Protein AF-A0A329UGR8-F1 (afdb_monomer_lite)

Secondary structure (DSSP, 8-state):
-TT--EEEE-STT-S----TT---TTS-SSS-HHHHHHHHHHHHHHHHH--TT---HHHHHHHHHHHHHHHHHHHHS--GGG---HHHHHHHHHTT--HHHHHHHHHHHHHHTSTTGGGSS---S-TTSSSEEEE-TTS-HHHHHHHHHHHHHHHHHHHHHHHHTT-------TTGGGTTSSHHHHHHHHHH-

Structure (mmCIF, N/CA/C/O backbone):
data_AF-A0A329UGR8-F1
#
_entry.id   AF-A0A329UGR8-F1
#
loop_
_atom_site.group_PDB
_atom_site.id
_atom_site.type_symbol
_atom_site.label_atom_id
_atom_site.label_alt_id
_atom_site.label_comp_id
_atom_site.label_asym_id
_atom_site.label_entity_id
_atom_site.label_seq_id
_atom_site.pdbx_PDB_ins_code
_atom_site.Cartn_x
_atom_site.Cartn_y
_atom_site.Cartn_z
_atom_site.occupancy
_atom_site.B_iso_or_equiv
_atom_site.auth_seq_id
_atom_site.auth_comp_id
_atom_site.auth_asym_id
_atom_site.auth_atom_id
_atom_site.pdbx_PDB_model_num
ATOM 1 N N . LYS A 1 1 ? -13.283 -9.867 20.896 1.00 61.16 1 LYS A N 1
ATOM 2 C CA . LYS A 1 1 ? -14.613 -10.283 21.428 1.00 61.16 1 LYS A CA 1
ATOM 3 C C . LYS A 1 1 ? -15.117 -9.401 22.577 1.00 61.16 1 LYS A C 1
ATOM 5 O O . LYS A 1 1 ? -16.149 -8.787 22.384 1.00 61.16 1 LYS A O 1
ATOM 10 N N . ARG A 1 2 ? -14.412 -9.252 23.715 1.00 82.25 2 ARG A N 1
ATOM 11 C CA . ARG A 1 2 ? -14.884 -8.422 24.858 1.00 82.25 2 ARG A CA 1
ATOM 12 C C . ARG A 1 2 ? -15.135 -6.936 24.544 1.00 82.25 2 ARG A C 1
ATOM 14 O O . ARG A 1 2 ? -16.012 -6.342 25.146 1.00 82.25 2 ARG A O 1
ATOM 21 N N . LEU A 1 3 ? -14.377 -6.351 23.614 1.00 87.81 3 LEU A N 1
ATOM 22 C CA . LEU A 1 3 ? -14.510 -4.938 23.220 1.00 87.81 3 LEU A CA 1
ATOM 23 C C . LEU A 1 3 ? -15.296 -4.733 21.915 1.00 87.81 3 LEU A C 1
ATOM 25 O O . LEU A 1 3 ? -15.327 -3.619 21.401 1.00 87.81 3 LEU A O 1
ATOM 29 N N . HIS A 1 4 ? -15.864 -5.809 21.353 1.00 87.06 4 HIS A N 1
ATOM 30 C CA . HIS A 1 4 ? -16.494 -5.829 20.023 1.00 87.06 4 HIS A CA 1
ATOM 31 C C . HIS A 1 4 ? -15.599 -5.343 18.864 1.00 87.06 4 HIS A C 1
ATOM 33 O O . HIS A 1 4 ? -16.091 -5.080 17.774 1.00 87.06 4 HIS A O 1
ATOM 39 N N . GLY A 1 5 ? -14.282 -5.271 19.086 1.00 88.81 5 GLY A N 1
ATOM 40 C CA . GLY A 1 5 ? -13.309 -4.951 18.047 1.00 88.81 5 GLY A CA 1
ATOM 41 C C . GLY A 1 5 ? -12.977 -6.129 17.134 1.00 88.81 5 GLY A C 1
ATOM 42 O O . GLY A 1 5 ? -13.269 -7.290 17.455 1.00 88.81 5 GLY A O 1
ATOM 43 N N . GLN A 1 6 ? -12.311 -5.798 16.036 1.00 91.75 6 GLN A N 1
ATOM 44 C CA . GLN A 1 6 ? -11.898 -6.696 14.970 1.00 91.75 6 GLN A CA 1
ATOM 45 C C . GLN A 1 6 ? -10.379 -6.811 14.912 1.00 91.75 6 GLN A C 1
ATOM 47 O O . GLN A 1 6 ? -9.664 -5.827 15.080 1.00 91.75 6 GLN A O 1
ATOM 52 N N . VAL A 1 7 ? -9.903 -8.029 14.675 1.00 93.25 7 VAL A N 1
ATOM 53 C CA . VAL A 1 7 ? -8.498 -8.293 14.368 1.00 93.25 7 VAL A CA 1
ATOM 54 C C . VAL A 1 7 ? -8.438 -8.632 12.888 1.00 93.25 7 VAL A C 1
ATOM 56 O O . VAL A 1 7 ? -9.140 -9.544 12.463 1.00 93.25 7 VAL A O 1
ATOM 59 N N . ILE A 1 8 ? -7.645 -7.879 12.135 1.00 94.19 8 ILE A N 1
ATOM 60 C CA . ILE A 1 8 ? -7.368 -8.105 10.717 1.00 94.19 8 ILE A CA 1
ATOM 61 C C . ILE A 1 8 ? -5.987 -8.736 10.651 1.00 94.19 8 ILE A C 1
ATOM 63 O O . ILE A 1 8 ? -4.996 -8.080 10.980 1.00 94.19 8 ILE A O 1
ATOM 67 N N . LYS A 1 9 ? -5.912 -10.015 10.283 1.00 94.69 9 LYS A N 1
ATOM 68 C CA . LYS A 1 9 ? -4.643 -10.741 10.241 1.00 94.69 9 LYS A CA 1
ATOM 69 C C . LYS A 1 9 ? -4.076 -10.707 8.833 1.00 94.69 9 LYS A C 1
ATOM 71 O O . LYS A 1 9 ? -4.571 -11.402 7.957 1.00 94.69 9 LYS A O 1
ATOM 76 N N . LEU A 1 10 ? -2.997 -9.971 8.619 1.00 93.56 10 LEU A N 1
ATOM 77 C CA . LEU A 1 10 ? -2.314 -9.949 7.332 1.00 93.56 10 LEU A CA 1
ATOM 78 C C . LEU A 1 10 ? -1.210 -11.010 7.338 1.00 93.56 10 LEU A C 1
ATOM 80 O O . LEU A 1 10 ? -0.263 -10.944 8.122 1.00 93.56 10 LEU A O 1
ATOM 84 N N . SER A 1 11 ? -1.342 -12.021 6.483 1.00 92.56 11 SER A N 1
ATOM 85 C CA . SER A 1 11 ? -0.312 -13.039 6.258 1.00 92.56 11 SER A CA 1
ATOM 86 C C . SER A 1 11 ? -0.549 -13.771 4.933 1.00 92.56 11 SER A C 1
ATOM 88 O O . SER A 1 11 ? -1.682 -13.790 4.454 1.00 92.56 11 SER A O 1
ATOM 90 N N . PRO A 1 12 ? 0.469 -14.449 4.368 1.00 88.56 12 PRO A N 1
ATOM 91 C CA . PRO A 1 12 ? 0.300 -15.275 3.166 1.00 88.56 12 PRO A CA 1
ATOM 92 C C . PRO A 1 12 ? -0.709 -16.422 3.300 1.00 88.56 12 PRO A C 1
ATOM 94 O O . PRO A 1 12 ? -1.183 -16.952 2.303 1.00 88.56 12 PRO A O 1
ATOM 97 N N . THR A 1 13 ? -1.024 -16.833 4.528 1.00 88.75 13 THR A N 1
ATOM 98 C CA . THR A 1 13 ? -1.980 -17.910 4.827 1.00 88.75 13 THR A CA 1
ATOM 99 C C . THR A 1 13 ? -3.347 -17.392 5.273 1.00 88.75 13 THR A C 1
ATOM 101 O O . THR A 1 13 ? -4.266 -18.188 5.481 1.00 88.75 13 THR A O 1
ATOM 104 N N . SER A 1 14 ? -3.482 -16.077 5.455 1.00 91.25 14 SER A N 1
ATOM 105 C CA . SER A 1 14 ? -4.731 -15.442 5.854 1.00 91.25 14 SER A CA 1
ATOM 106 C C . SER A 1 14 ? -5.690 -15.307 4.675 1.00 91.25 14 SER A C 1
ATOM 108 O O . SER A 1 14 ? -5.295 -15.337 3.512 1.00 91.25 14 SER A O 1
ATOM 110 N N . LYS A 1 15 ? -6.972 -15.147 5.003 1.00 92.31 15 LYS A N 1
ATOM 111 C CA . LYS A 1 15 ? -8.028 -14.769 4.056 1.00 92.31 15 LYS A CA 1
ATOM 112 C C . LYS A 1 15 ? -8.470 -13.318 4.234 1.00 92.31 15 LYS A C 1
ATOM 114 O O . LYS A 1 15 ? -9.414 -12.906 3.572 1.00 92.31 15 LYS A O 1
ATOM 119 N N . ASP A 1 16 ? -7.829 -12.583 5.137 1.00 94.81 16 ASP A N 1
ATOM 120 C CA . ASP A 1 16 ? -8.062 -11.160 5.336 1.00 94.81 16 ASP A CA 1
ATOM 121 C C . ASP A 1 16 ? -7.166 -10.384 4.371 1.00 94.81 16 ASP A C 1
ATOM 123 O O . ASP A 1 16 ? -5.938 -10.502 4.416 1.00 94.81 16 ASP A O 1
ATOM 127 N N . TYR A 1 17 ? -7.785 -9.579 3.517 1.00 94.69 17 TYR A N 1
ATOM 128 C CA . TYR A 1 17 ? -7.104 -8.792 2.503 1.00 94.69 17 TYR A CA 1
ATOM 129 C C . TYR A 1 17 ? -7.398 -7.314 2.687 1.00 94.69 17 TYR A C 1
ATOM 131 O O . TYR A 1 17 ? -8.526 -6.915 2.980 1.00 94.69 17 TYR A O 1
ATOM 139 N N . VAL A 1 18 ? -6.357 -6.516 2.481 1.00 94.19 18 VAL A N 1
ATOM 140 C CA . VAL A 1 18 ? -6.404 -5.058 2.471 1.00 94.19 18 VAL A CA 1
ATOM 141 C C . VAL A 1 18 ? -5.710 -4.606 1.196 1.00 94.19 18 VAL A C 1
ATOM 143 O O . VAL A 1 18 ? -4.529 -4.891 0.993 1.00 94.19 18 VAL A O 1
ATOM 146 N N . ASN A 1 19 ? -6.465 -3.938 0.336 1.00 95.06 19 ASN A N 1
ATOM 147 C CA . ASN A 1 19 ? -6.010 -3.463 -0.955 1.00 95.06 19 ASN A CA 1
ATOM 148 C C . ASN A 1 19 ? -5.210 -2.156 -0.792 1.00 95.06 19 ASN A C 1
ATOM 150 O O . ASN A 1 19 ? -5.767 -1.161 -0.323 1.00 95.06 19 ASN A O 1
ATOM 154 N N . PRO A 1 20 ? -3.935 -2.100 -1.214 1.00 94.75 20 PRO A N 1
ATOM 155 C CA . PRO A 1 20 ? -3.142 -0.866 -1.188 1.00 94.75 20 PRO A CA 1
ATOM 156 C C . PRO A 1 20 ? -3.744 0.247 -2.064 1.00 94.75 20 PRO A C 1
ATOM 158 O O . PRO A 1 20 ? -3.521 1.435 -1.824 1.00 94.75 20 PRO A O 1
ATOM 161 N N . LEU A 1 21 ? -4.523 -0.129 -3.078 1.00 95.69 21 LEU A N 1
ATOM 162 C CA . LEU A 1 21 ? -5.169 0.792 -4.009 1.00 95.69 21 LEU A CA 1
ATOM 163 C C . LEU A 1 21 ? -6.593 1.181 -3.583 1.00 95.69 21 LEU A C 1
ATOM 165 O O . LEU A 1 21 ? -7.340 1.759 -4.366 1.00 95.69 21 LEU A O 1
ATOM 169 N N . ASP A 1 22 ? -6.995 0.908 -2.342 1.00 91.88 22 ASP A N 1
ATOM 170 C CA . ASP A 1 22 ? -8.244 1.474 -1.842 1.00 91.88 22 ASP A CA 1
ATOM 171 C C . ASP A 1 22 ? -8.100 2.986 -1.673 1.00 91.88 22 ASP A C 1
ATOM 173 O O . ASP A 1 22 ? -7.259 3.470 -0.913 1.00 91.88 22 ASP A O 1
ATOM 177 N N . ILE A 1 23 ? -8.939 3.738 -2.379 1.00 87.75 23 ILE A N 1
ATOM 178 C CA . ILE A 1 23 ? -9.004 5.195 -2.292 1.00 87.75 23 ILE A CA 1
ATOM 179 C C . ILE A 1 23 ? -10.311 5.621 -1.624 1.00 87.75 23 ILE A C 1
ATOM 181 O O . ILE A 1 23 ? -11.394 5.146 -1.973 1.00 87.75 23 ILE A O 1
ATOM 185 N N . ASN A 1 24 ? -10.231 6.560 -0.684 1.00 77.12 24 ASN A N 1
ATOM 186 C CA . ASN A 1 24 ? -11.412 7.245 -0.173 1.00 77.12 24 ASN A CA 1
ATOM 187 C C . ASN A 1 24 ? -11.483 8.629 -0.841 1.00 77.12 24 ASN A C 1
ATOM 189 O O . ASN A 1 24 ? -10.549 9.418 -0.802 1.00 77.12 24 ASN A O 1
ATOM 193 N N . LEU A 1 25 ? -12.589 8.928 -1.517 1.00 73.06 25 LEU A N 1
ATOM 194 C CA . LEU A 1 25 ? -12.720 10.187 -2.259 1.00 73.06 25 LEU A CA 1
ATOM 195 C C . LEU A 1 25 ? -12.909 11.404 -1.337 1.00 73.06 25 LEU A C 1
ATOM 197 O O . LEU A 1 25 ? -12.785 12.533 -1.790 1.00 73.06 25 LEU A O 1
ATOM 201 N N . ASN A 1 26 ? -13.131 11.180 -0.040 1.00 66.12 26 ASN A N 1
ATOM 202 C CA . ASN A 1 26 ? -13.256 12.226 0.976 1.00 66.12 26 ASN A CA 1
ATOM 203 C C . ASN A 1 26 ? -11.915 12.504 1.699 1.00 66.12 26 ASN A C 1
ATOM 205 O O . ASN A 1 26 ? -11.920 12.855 2.878 1.00 66.12 26 ASN A O 1
ATOM 209 N N . TYR A 1 27 ? -10.773 12.249 1.043 1.00 62.06 27 TYR A N 1
ATOM 210 C CA . TYR A 1 27 ? -9.425 12.287 1.643 1.00 62.06 27 TYR A CA 1
ATOM 211 C C . TYR A 1 27 ? -8.966 13.684 2.095 1.00 62.06 27 TYR A C 1
ATOM 213 O O . TYR A 1 27 ? -8.126 13.764 2.985 1.00 62.06 27 TYR A O 1
ATOM 221 N N . SER A 1 28 ? -9.496 14.765 1.523 1.00 54.75 28 SER A N 1
ATOM 222 C CA . SER A 1 28 ? -9.116 16.142 1.872 1.00 54.75 28 SER A CA 1
ATOM 223 C C . SER A 1 28 ? -10.076 17.152 1.24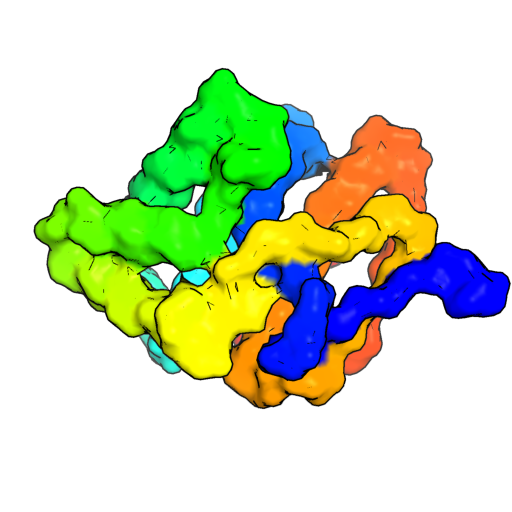6 1.00 54.75 28 SER A C 1
ATOM 225 O O . SER A 1 28 ? -10.620 16.901 0.173 1.00 54.75 28 SER A O 1
ATOM 227 N N . GLU A 1 29 ? -10.274 18.293 1.912 1.00 55.78 29 GLU A N 1
ATOM 228 C CA . GLU A 1 29 ? -10.924 19.467 1.304 1.00 55.78 29 GLU A CA 1
ATOM 229 C C . GLU A 1 29 ? -9.954 20.227 0.378 1.00 55.78 29 GLU A C 1
ATOM 231 O O . GLU A 1 29 ? -10.397 20.826 -0.600 1.00 55.78 29 GLU A O 1
ATOM 236 N N . ASP A 1 30 ? -8.642 20.138 0.648 1.00 58.31 30 ASP A N 1
ATOM 237 C CA . ASP A 1 30 ? -7.604 20.949 -0.005 1.00 58.31 30 ASP A CA 1
ATOM 238 C C . ASP A 1 30 ? -6.828 20.217 -1.121 1.00 58.31 30 ASP A C 1
ATOM 240 O O . ASP A 1 30 ? -6.504 20.829 -2.139 1.00 58.31 30 ASP A O 1
ATOM 244 N N . ASP A 1 31 ? -6.570 18.910 -0.975 1.00 65.44 31 ASP A N 1
ATOM 245 C CA . ASP A 1 31 ? -5.804 18.109 -1.945 1.00 65.44 31 ASP A CA 1
ATOM 246 C C . ASP A 1 31 ? -6.679 17.163 -2.781 1.00 65.44 31 ASP A C 1
ATOM 248 O O . ASP A 1 31 ? -7.767 16.740 -2.383 1.00 65.44 31 ASP A O 1
ATOM 252 N N . SER A 1 32 ? -6.183 16.784 -3.962 1.00 81.25 32 SER A N 1
ATOM 253 C CA . SER A 1 32 ? -6.811 15.751 -4.792 1.00 81.25 32 SER A CA 1
ATOM 254 C C . SER A 1 32 ? -6.564 14.362 -4.181 1.00 81.25 32 SER A C 1
ATOM 256 O O . SER A 1 32 ? -5.402 13.954 -4.096 1.00 81.25 32 SER A O 1
ATOM 258 N N . PRO A 1 33 ? -7.605 13.566 -3.849 1.00 83.81 33 PRO A N 1
ATOM 259 C CA . PRO A 1 33 ? -7.439 12.200 -3.337 1.00 83.81 33 PRO A CA 1
ATOM 260 C C . PRO A 1 33 ? -6.552 11.322 -4.226 1.00 83.81 33 PRO A C 1
ATOM 262 O O . PRO A 1 33 ? -5.804 10.474 -3.743 1.00 83.81 33 PRO A O 1
ATOM 265 N N . LEU A 1 34 ? -6.625 11.537 -5.544 1.00 89.19 34 LEU A N 1
ATOM 266 C CA . LEU A 1 34 ? -5.828 10.797 -6.516 1.00 89.19 34 LEU A CA 1
ATOM 267 C C . LEU A 1 34 ? -4.346 11.185 -6.460 1.00 89.19 34 LEU A C 1
ATOM 269 O O . LEU A 1 34 ? -3.507 10.330 -6.717 1.00 89.19 34 LEU A O 1
ATOM 273 N N . ALA A 1 35 ? -4.021 12.439 -6.125 1.00 88.56 35 ALA A N 1
ATOM 274 C CA . ALA A 1 35 ? -2.636 12.880 -5.965 1.00 88.56 35 ALA A CA 1
ATOM 275 C C . ALA A 1 35 ? -1.989 12.186 -4.760 1.00 88.56 35 ALA A C 1
ATOM 277 O O . ALA A 1 35 ? -1.005 11.476 -4.940 1.00 88.56 35 ALA A O 1
ATOM 278 N N . LEU A 1 36 ? -2.638 12.247 -3.590 1.00 87.06 36 LEU A N 1
ATOM 279 C CA . LEU A 1 36 ? -2.182 11.552 -2.376 1.00 87.06 36 LEU A CA 1
ATOM 280 C C . LEU A 1 36 ? -2.026 10.044 -2.604 1.00 87.06 36 LEU A C 1
ATOM 282 O O . LEU A 1 36 ? -1.065 9.418 -2.157 1.00 87.06 36 LEU A O 1
ATOM 286 N N . LYS A 1 37 ? -2.962 9.443 -3.348 1.00 91.31 37 LYS A N 1
ATOM 287 C CA . LYS A 1 37 ? -2.867 8.028 -3.703 1.00 91.31 37 LYS A CA 1
ATOM 288 C C . LYS A 1 37 ? -1.729 7.746 -4.693 1.00 91.31 37 LYS A C 1
ATOM 290 O O . LYS A 1 37 ? -1.102 6.698 -4.581 1.00 91.31 37 LYS A O 1
ATOM 295 N N . SER A 1 38 ? -1.441 8.650 -5.629 1.00 92.62 38 SER A N 1
ATOM 296 C CA . SER A 1 38 ? -0.287 8.538 -6.533 1.00 92.62 38 SER A CA 1
ATOM 297 C C . SER A 1 38 ? 1.027 8.569 -5.745 1.00 92.62 38 SER A C 1
ATOM 299 O O . SER A 1 38 ? 1.863 7.686 -5.931 1.00 92.62 38 SER A O 1
ATOM 301 N N . ASP A 1 39 ? 1.162 9.485 -4.783 1.00 90.50 39 ASP A N 1
ATOM 302 C CA . ASP A 1 39 ? 2.346 9.597 -3.916 1.00 90.50 39 ASP A CA 1
ATOM 303 C C . ASP A 1 39 ? 2.555 8.347 -3.047 1.00 90.50 39 ASP A C 1
ATOM 305 O O . ASP A 1 39 ? 3.673 7.828 -2.925 1.00 90.50 39 ASP A O 1
ATOM 309 N N . PHE A 1 40 ? 1.465 7.784 -2.516 1.00 92.44 40 PHE A N 1
ATOM 310 C CA . PHE A 1 40 ? 1.499 6.488 -1.842 1.00 92.44 40 PHE A CA 1
ATOM 311 C C . PHE A 1 40 ? 1.986 5.366 -2.774 1.00 92.44 40 PHE A C 1
ATOM 313 O O . PHE A 1 40 ? 2.858 4.584 -2.391 1.00 92.44 40 PHE A O 1
ATOM 320 N N . VAL A 1 41 ? 1.456 5.276 -4.002 1.00 95.19 41 VAL A N 1
ATOM 321 C CA . VAL A 1 41 ? 1.854 4.232 -4.964 1.00 95.19 41 VAL A CA 1
ATOM 322 C C . VAL A 1 41 ? 3.318 4.391 -5.384 1.00 95.19 41 VAL A C 1
ATOM 324 O O . VAL A 1 41 ? 4.020 3.391 -5.519 1.00 95.19 41 VAL A O 1
ATOM 327 N N . LEU A 1 42 ? 3.815 5.621 -5.527 1.00 93.81 42 LEU A N 1
ATOM 328 C CA . LEU A 1 42 ? 5.234 5.890 -5.771 1.00 93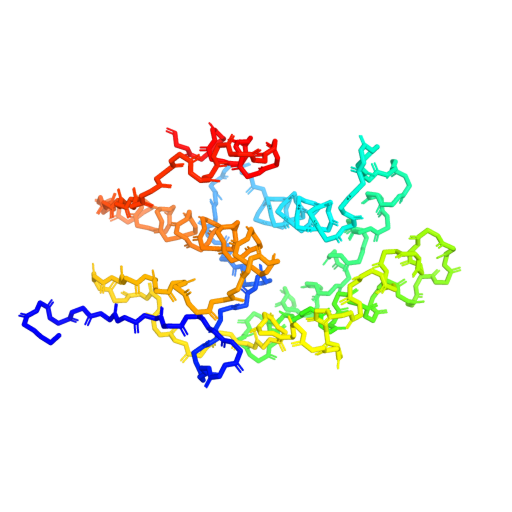.81 42 LEU A CA 1
ATOM 329 C C . LEU A 1 42 ? 6.105 5.362 -4.626 1.00 93.81 42 LEU A C 1
ATOM 331 O O . LEU A 1 42 ? 7.057 4.621 -4.873 1.00 93.81 42 LEU A O 1
ATOM 335 N N . SER A 1 43 ? 5.733 5.666 -3.382 1.00 92.12 43 SER A N 1
ATOM 336 C CA . SER A 1 43 ? 6.437 5.192 -2.183 1.00 92.12 43 SER A CA 1
ATOM 337 C C . SER A 1 43 ? 6.407 3.663 -2.067 1.00 92.12 43 SER A C 1
ATOM 339 O O . SER A 1 43 ? 7.401 3.026 -1.711 1.00 92.12 43 SER A O 1
ATOM 341 N N . PHE A 1 44 ? 5.274 3.050 -2.420 1.00 93.88 44 PHE A N 1
ATOM 342 C CA . PHE A 1 44 ? 5.117 1.600 -2.486 1.00 93.88 44 PHE A CA 1
ATOM 343 C C . PHE A 1 44 ? 6.051 0.973 -3.532 1.00 93.88 44 PHE A C 1
ATOM 345 O O . PHE A 1 44 ? 6.785 0.035 -3.214 1.00 93.88 44 PHE A O 1
ATOM 352 N N . CYS A 1 45 ? 6.070 1.501 -4.759 1.00 94.12 45 CYS A N 1
ATOM 353 C CA . CYS A 1 45 ? 6.939 1.015 -5.832 1.00 94.12 45 CYS A CA 1
ATOM 354 C C . CYS A 1 45 ? 8.426 1.194 -5.494 1.00 94.12 45 CYS A C 1
ATOM 356 O O . CYS A 1 45 ? 9.233 0.312 -5.780 1.00 94.12 45 CYS A O 1
ATOM 358 N N . GLU A 1 46 ? 8.801 2.286 -4.830 1.00 91.31 46 GLU A N 1
ATOM 359 C CA . GLU A 1 46 ? 10.176 2.510 -4.382 1.00 91.31 46 GLU A CA 1
ATOM 360 C C . GLU A 1 46 ? 10.632 1.449 -3.366 1.00 91.31 46 GLU A C 1
ATOM 362 O O . GLU A 1 46 ? 11.709 0.864 -3.519 1.00 91.31 46 GLU A O 1
ATOM 367 N N . LEU A 1 47 ? 9.780 1.115 -2.386 1.00 90.00 47 LEU A N 1
ATOM 368 C CA . LEU A 1 47 ? 10.037 0.013 -1.452 1.00 90.00 47 LEU A CA 1
ATOM 369 C C . LEU A 1 47 ? 10.139 -1.345 -2.161 1.00 90.00 47 LEU A C 1
ATOM 371 O O . LEU A 1 47 ? 10.962 -2.176 -1.774 1.00 90.00 47 LEU A O 1
ATOM 375 N N . VAL A 1 48 ? 9.311 -1.576 -3.184 1.00 90.88 48 VAL A N 1
ATOM 376 C CA . VAL A 1 48 ? 9.320 -2.808 -3.988 1.00 90.88 48 VAL A CA 1
ATOM 377 C C . VAL A 1 48 ? 10.637 -2.977 -4.743 1.00 90.88 48 VAL A C 1
ATOM 379 O O . VAL A 1 48 ? 11.199 -4.073 -4.737 1.00 90.88 48 VAL A O 1
ATOM 382 N N . MET A 1 49 ? 11.153 -1.911 -5.358 1.00 87.69 49 MET A N 1
ATOM 383 C CA . MET A 1 49 ? 12.387 -1.983 -6.144 1.00 87.69 49 MET A CA 1
ATOM 384 C C . MET A 1 49 ? 13.654 -2.123 -5.288 1.00 87.69 49 MET A C 1
ATOM 386 O O . MET A 1 49 ? 14.676 -2.591 -5.790 1.00 87.69 49 MET A O 1
ATOM 390 N N . GLY A 1 50 ? 13.612 -1.749 -4.003 1.00 73.81 50 GLY A N 1
ATOM 391 C CA . GLY A 1 50 ? 14.638 -2.109 -3.015 1.00 73.81 50 GLY A CA 1
ATOM 392 C C . GLY A 1 50 ? 16.061 -1.598 -3.299 1.00 73.81 50 GLY A C 1
ATOM 393 O O . GLY A 1 50 ? 17.031 -2.183 -2.812 1.00 73.81 50 GLY A O 1
ATOM 394 N N . GLY A 1 51 ? 16.211 -0.535 -4.095 1.00 66.31 51 GLY A N 1
ATOM 395 C CA . GLY A 1 51 ? 17.502 0.004 -4.537 1.00 66.31 51 GLY A CA 1
ATOM 396 C C . GLY A 1 51 ? 17.964 1.241 -3.758 1.00 66.31 51 GLY A C 1
ATOM 397 O O . GLY A 1 51 ? 17.156 2.037 -3.298 1.00 66.31 51 GLY A O 1
ATOM 398 N N . LYS A 1 52 ? 19.287 1.453 -3.671 1.00 61.38 52 LYS A N 1
ATOM 399 C CA . LYS A 1 52 ? 19.892 2.652 -3.041 1.00 61.38 52 LYS A CA 1
ATOM 400 C C . LYS A 1 52 ? 19.604 3.961 -3.785 1.00 61.38 52 LYS A C 1
ATOM 402 O O . LYS A 1 52 ? 19.800 5.028 -3.221 1.00 61.38 52 LYS A O 1
ATOM 407 N N . THR A 1 53 ? 19.235 3.872 -5.059 1.00 67.50 53 THR A N 1
ATOM 408 C CA . THR A 1 53 ? 19.013 5.021 -5.947 1.00 67.50 53 THR A CA 1
ATOM 409 C C . THR A 1 53 ? 17.543 5.421 -6.055 1.00 67.50 53 THR A C 1
ATOM 411 O O . THR A 1 53 ? 17.258 6.416 -6.712 1.00 67.50 53 THR A O 1
ATOM 414 N N . GLY A 1 54 ? 16.628 4.675 -5.421 1.00 78.94 54 GLY A N 1
ATOM 415 C CA . GLY A 1 54 ? 15.190 4.924 -5.519 1.00 78.94 54 GLY A CA 1
ATOM 416 C C . GLY A 1 54 ? 14.637 4.764 -6.940 1.00 78.94 54 GLY A C 1
ATOM 417 O O . GLY A 1 54 ? 15.255 4.110 -7.786 1.00 78.94 54 GLY A O 1
ATOM 418 N N . LEU A 1 55 ? 13.464 5.359 -7.176 1.00 88.19 55 LEU A N 1
ATOM 419 C CA . LEU A 1 55 ? 12.840 5.478 -8.502 1.00 88.19 55 LEU A CA 1
ATOM 420 C C . LEU A 1 55 ? 13.471 6.609 -9.323 1.00 88.19 55 LEU A C 1
ATOM 422 O O . LEU A 1 55 ? 13.546 7.751 -8.859 1.00 88.19 55 LEU A O 1
ATOM 426 N N . GLU A 1 56 ? 13.809 6.329 -10.579 1.00 92.31 56 GLU A N 1
ATOM 427 C CA . GLU A 1 56 ? 14.220 7.342 -11.553 1.00 92.31 56 GLU A CA 1
ATOM 428 C C . GLU A 1 56 ? 13.047 8.274 -11.914 1.00 92.31 56 GLU A C 1
ATOM 430 O O . GLU A 1 56 ? 11.877 7.895 -11.859 1.00 92.31 56 GLU A O 1
ATOM 435 N N . ALA A 1 57 ? 13.332 9.515 -12.330 1.00 92.06 57 ALA A N 1
ATOM 436 C CA . ALA A 1 57 ? 12.286 10.499 -12.652 1.00 92.06 57 ALA A CA 1
ATOM 437 C C . ALA A 1 57 ? 11.300 10.003 -13.730 1.00 92.06 57 ALA A C 1
ATOM 439 O O . ALA A 1 57 ? 10.099 10.289 -13.687 1.00 92.06 57 ALA A O 1
ATOM 440 N N . ILE A 1 58 ? 11.807 9.225 -14.685 1.00 93.81 58 ILE A N 1
ATOM 441 C CA . ILE A 1 58 ? 11.010 8.609 -15.742 1.00 93.81 58 ILE A CA 1
ATOM 442 C C . ILE A 1 58 ? 10.143 7.455 -15.211 1.00 93.81 58 ILE A C 1
ATOM 444 O O . ILE A 1 58 ? 8.968 7.381 -15.564 1.00 93.81 58 ILE A O 1
ATOM 448 N N . GLU A 1 59 ? 10.657 6.640 -14.283 1.00 95.19 59 GLU A N 1
ATOM 449 C CA . GLU A 1 59 ? 9.903 5.574 -13.603 1.00 95.19 59 GLU A CA 1
ATOM 450 C C . GLU A 1 59 ? 8.751 6.162 -12.775 1.00 95.19 59 GLU A C 1
ATOM 452 O O . GLU A 1 59 ? 7.618 5.687 -12.834 1.00 95.19 59 GLU A O 1
ATOM 457 N N . ARG A 1 60 ? 8.998 7.280 -12.079 1.00 95.25 60 ARG A N 1
ATOM 458 C CA . ARG A 1 60 ? 7.945 8.028 -11.370 1.00 95.25 60 ARG A CA 1
ATOM 459 C C . ARG A 1 60 ? 6.844 8.504 -12.321 1.00 95.25 60 ARG A C 1
ATOM 461 O O . ARG A 1 60 ? 5.661 8.389 -12.013 1.00 95.25 60 ARG A O 1
ATOM 468 N N . THR A 1 61 ? 7.228 8.995 -13.500 1.00 96.12 61 THR A N 1
ATOM 469 C CA . THR A 1 61 ? 6.284 9.489 -14.515 1.00 96.12 61 THR A CA 1
ATOM 470 C C . THR A 1 61 ? 5.392 8.371 -15.062 1.00 96.12 61 THR A C 1
ATOM 472 O O . THR A 1 61 ? 4.185 8.567 -15.220 1.00 96.12 61 THR A O 1
ATOM 475 N N . VAL A 1 62 ? 5.958 7.196 -15.359 1.00 97.31 62 VAL A N 1
ATOM 476 C CA . VAL A 1 62 ? 5.169 6.059 -15.870 1.00 97.31 62 VAL A CA 1
ATOM 477 C C . VAL A 1 62 ? 4.265 5.460 -14.791 1.00 97.31 62 VAL A C 1
ATOM 479 O O . VAL A 1 62 ? 3.145 5.065 -15.115 1.00 97.31 62 VAL A O 1
ATOM 482 N N . ILE A 1 63 ? 4.683 5.468 -13.518 1.00 97.31 63 ILE A N 1
ATOM 483 C CA . ILE A 1 63 ? 3.833 5.064 -12.387 1.00 97.31 63 ILE A CA 1
ATOM 484 C C . ILE A 1 63 ? 2.643 6.014 -12.236 1.00 97.31 63 ILE A C 1
ATOM 486 O O . ILE A 1 63 ? 1.506 5.550 -12.216 1.00 97.31 63 ILE A O 1
ATOM 490 N N . ASP A 1 64 ? 2.868 7.330 -12.200 1.00 96.50 64 ASP A N 1
ATOM 491 C CA . ASP A 1 64 ? 1.782 8.314 -12.076 1.00 96.50 64 ASP A CA 1
ATOM 492 C C . ASP A 1 64 ? 0.764 8.197 -13.227 1.00 96.50 64 ASP A C 1
ATOM 494 O O . ASP A 1 64 ? -0.455 8.241 -13.020 1.00 96.50 64 ASP A O 1
ATOM 498 N N . ARG A 1 65 ? 1.245 7.959 -14.456 1.00 96.69 65 ARG A N 1
ATOM 499 C CA . ARG A 1 65 ? 0.372 7.696 -15.608 1.00 96.69 65 ARG A CA 1
ATOM 500 C C . ARG A 1 65 ? -0.447 6.416 -15.427 1.00 96.69 65 ARG A C 1
ATOM 502 O O . ARG A 1 65 ? -1.646 6.435 -15.714 1.00 96.69 65 ARG A O 1
ATOM 509 N N . ALA A 1 66 ? 0.174 5.333 -14.956 1.00 98.12 66 ALA A N 1
ATOM 510 C CA . ALA A 1 66 ? -0.506 4.064 -14.706 1.00 98.12 66 ALA A CA 1
ATOM 511 C C . ALA A 1 66 ? -1.585 4.216 -13.622 1.00 98.12 66 ALA A C 1
ATOM 513 O O . ALA A 1 66 ? -2.717 3.787 -13.829 1.00 98.12 66 ALA A O 1
ATOM 514 N N . VAL A 1 67 ? -1.285 4.920 -12.525 1.00 97.19 67 VAL A N 1
ATOM 515 C CA . VAL A 1 67 ? -2.248 5.243 -11.458 1.00 97.19 67 VAL A CA 1
ATOM 516 C C . VAL A 1 67 ? -3.467 5.973 -12.030 1.00 97.19 67 VAL A C 1
ATOM 518 O O . VAL A 1 67 ? -4.607 5.553 -11.838 1.00 97.19 67 VAL A O 1
ATOM 521 N N . LYS A 1 68 ? -3.261 7.034 -12.814 1.00 95.44 68 LYS A N 1
ATOM 522 C CA . LYS A 1 68 ? -4.376 7.760 -13.449 1.00 95.44 68 LYS A CA 1
ATOM 523 C C . LYS A 1 68 ? -5.202 6.867 -14.378 1.00 95.44 68 LYS A C 1
ATOM 525 O O . LYS A 1 68 ? -6.424 7.014 -14.434 1.00 95.44 68 LYS A O 1
ATOM 530 N N . ALA A 1 69 ? -4.556 5.949 -15.097 1.00 97.06 69 ALA A N 1
ATOM 531 C CA . ALA A 1 69 ? -5.234 5.020 -15.993 1.00 97.06 69 ALA A CA 1
ATOM 532 C C . ALA A 1 69 ? -6.136 4.036 -15.229 1.00 97.06 69 ALA A C 1
ATOM 534 O O . ALA A 1 69 ? -7.309 3.909 -15.581 1.00 97.06 69 ALA A O 1
ATOM 535 N N . ILE A 1 70 ? -5.635 3.409 -14.159 1.00 97.62 70 ILE A N 1
ATOM 536 C CA . ILE A 1 70 ? -6.385 2.390 -13.402 1.00 97.62 70 ILE A CA 1
ATOM 537 C C . ILE A 1 70 ? -7.546 2.966 -12.591 1.00 97.62 70 ILE A C 1
ATOM 539 O O . ILE A 1 70 ? -8.548 2.285 -12.394 1.00 97.62 70 ILE A O 1
ATOM 543 N N . TYR A 1 71 ? -7.464 4.227 -12.157 1.00 96.06 71 TYR A N 1
ATOM 544 C CA . TYR A 1 71 ? -8.571 4.869 -11.440 1.00 96.06 71 TYR A CA 1
ATOM 545 C C . TYR A 1 71 ? -9.620 5.489 -12.366 1.00 96.06 71 TYR A C 1
ATOM 547 O O . TYR A 1 71 ? -10.715 5.806 -11.906 1.00 96.06 71 TYR A O 1
ATOM 555 N N . ARG A 1 72 ? -9.354 5.648 -13.669 1.00 94.25 72 ARG A N 1
ATOM 556 C CA . ARG A 1 72 ? -10.323 6.244 -14.604 1.00 94.25 72 ARG A CA 1
ATOM 557 C C . ARG A 1 72 ? -11.667 5.491 -14.651 1.00 94.25 72 ARG A C 1
ATOM 559 O O . ARG A 1 72 ? -12.693 6.170 -14.592 1.00 94.25 72 ARG A O 1
ATOM 566 N N . PRO A 1 73 ? -11.717 4.143 -14.720 1.00 93.81 73 PRO A N 1
ATOM 567 C CA . PRO A 1 73 ? -12.977 3.398 -14.658 1.00 93.81 73 PRO A CA 1
ATOM 568 C C . PRO A 1 73 ? -13.693 3.556 -13.312 1.00 93.81 73 PRO A C 1
ATOM 570 O O . PRO A 1 73 ? -14.903 3.771 -13.287 1.00 93.81 73 PRO A O 1
ATOM 573 N N . TYR A 1 74 ? -12.945 3.519 -12.204 1.00 94.06 74 TYR A N 1
ATOM 574 C CA . TYR A 1 74 ? -13.494 3.715 -10.861 1.00 94.06 74 TYR A CA 1
ATOM 575 C C . TYR A 1 74 ? -14.123 5.102 -10.696 1.00 94.06 74 TYR A C 1
ATOM 577 O O . TYR A 1 74 ? -15.243 5.218 -10.220 1.00 94.06 74 TYR A O 1
ATOM 585 N N . LEU A 1 75 ? -13.450 6.164 -11.141 1.00 91.62 75 LEU A N 1
ATOM 586 C CA . LEU A 1 75 ? -13.974 7.529 -11.047 1.00 91.62 75 LEU A CA 1
ATOM 587 C C . LEU A 1 75 ? -15.213 7.749 -11.929 1.00 91.62 75 LEU A C 1
ATOM 589 O O . LEU A 1 75 ? -16.060 8.573 -11.593 1.00 91.62 75 LEU A O 1
ATOM 593 N N . ALA A 1 76 ? -15.337 7.012 -13.036 1.00 93.19 76 ALA A N 1
ATOM 594 C CA . ALA A 1 76 ? -16.531 7.043 -13.878 1.00 93.19 76 ALA A CA 1
ATOM 595 C C . ALA A 1 76 ? -17.731 6.323 -13.233 1.00 93.19 76 ALA A C 1
ATOM 597 O O . ALA A 1 76 ? -18.873 6.716 -13.468 1.00 93.19 76 ALA A O 1
ATOM 598 N N . ASN A 1 77 ? -17.485 5.284 -12.429 1.00 93.44 77 ASN A N 1
ATOM 599 C CA . ASN A 1 77 ? -18.509 4.555 -11.682 1.00 93.44 77 ASN A CA 1
ATOM 600 C C . ASN A 1 77 ? -17.945 4.046 -10.333 1.00 93.44 77 ASN A C 1
ATOM 602 O O . ASN A 1 77 ? -17.436 2.917 -10.279 1.00 93.44 77 ASN A O 1
ATOM 606 N N . PRO A 1 78 ? -18.015 4.862 -9.259 1.00 90.69 78 PRO A N 1
ATOM 607 C CA . PRO A 1 78 ? -17.372 4.566 -7.977 1.00 90.69 78 PRO A CA 1
ATOM 608 C C . PRO A 1 78 ? -18.120 3.478 -7.200 1.00 90.69 78 PRO A C 1
ATOM 610 O O . PRO A 1 78 ? -18.960 3.756 -6.343 1.00 90.69 78 PRO A O 1
ATOM 613 N N . CYS A 1 79 ? -17.815 2.217 -7.498 1.00 90.56 79 CYS A N 1
ATOM 614 C CA . CYS A 1 79 ? -18.319 1.061 -6.766 1.00 90.56 79 CYS A CA 1
ATOM 615 C C . CYS A 1 79 ? -17.166 0.126 -6.355 1.00 90.56 79 CYS A C 1
ATOM 617 O O . CYS A 1 79 ? -16.125 0.114 -7.024 1.00 90.56 79 CYS A O 1
ATOM 619 N N . PRO A 1 80 ? -17.315 -0.660 -5.270 1.00 88.06 80 PRO A N 1
ATOM 620 C CA . PRO A 1 80 ? -16.267 -1.572 -4.795 1.00 88.06 80 PRO A CA 1
ATOM 621 C C . PRO A 1 80 ? -15.775 -2.557 -5.866 1.00 88.06 80 PRO A C 1
ATOM 623 O O . PRO A 1 80 ? -14.619 -2.977 -5.871 1.00 88.06 80 PRO A O 1
ATOM 626 N N . GLU A 1 81 ? -16.641 -2.919 -6.812 1.00 90.38 81 GLU A N 1
ATOM 627 C CA . GLU A 1 81 ? -16.321 -3.813 -7.920 1.00 90.38 81 GLU A CA 1
ATOM 628 C C . GLU A 1 81 ? -15.342 -3.190 -8.923 1.00 90.38 81 GLU A C 1
ATOM 630 O O . GLU A 1 81 ? -14.576 -3.932 -9.538 1.00 90.38 81 GLU A O 1
ATOM 635 N N . ASN A 1 82 ? -15.322 -1.863 -9.047 1.00 93.75 82 ASN A N 1
ATOM 636 C CA . ASN A 1 82 ? -14.431 -1.134 -9.952 1.00 93.75 82 ASN A CA 1
ATOM 637 C C . ASN A 1 82 ? -13.153 -0.636 -9.268 1.00 93.75 82 ASN A C 1
ATOM 639 O O . ASN A 1 82 ? -12.333 -0.003 -9.927 1.00 93.75 82 ASN A O 1
ATOM 643 N N . MET A 1 83 ? -12.984 -0.879 -7.964 1.00 95.62 83 MET A N 1
ATOM 644 C CA . MET A 1 83 ? -11.759 -0.510 -7.258 1.00 95.62 83 MET A CA 1
ATOM 645 C C . MET A 1 83 ? -10.573 -1.303 -7.833 1.00 95.62 83 MET A C 1
ATOM 647 O O . MET A 1 83 ? -10.659 -2.539 -7.872 1.00 95.62 83 MET A O 1
ATOM 651 N N . PRO A 1 84 ? -9.492 -0.633 -8.275 1.00 97.38 84 PRO A N 1
ATOM 652 C CA . PRO A 1 84 ? -8.349 -1.315 -8.864 1.00 97.38 84 PRO A CA 1
ATOM 653 C C . PRO A 1 84 ? -7.558 -2.098 -7.811 1.00 97.38 84 PRO A C 1
ATOM 655 O O . PRO A 1 84 ? -7.581 -1.773 -6.625 1.00 97.38 84 PRO A O 1
ATOM 658 N N . ILE A 1 85 ? -6.824 -3.112 -8.259 1.00 97.69 85 ILE A N 1
ATOM 659 C CA . ILE A 1 85 ? -5.860 -3.899 -7.475 1.00 97.69 85 ILE A CA 1
ATOM 660 C C . ILE A 1 85 ? -4.467 -3.839 -8.120 1.00 97.69 85 ILE A C 1
ATOM 662 O O . ILE A 1 85 ? -4.290 -3.291 -9.209 1.00 97.69 85 ILE A O 1
ATOM 666 N N . LEU A 1 86 ? -3.449 -4.409 -7.467 1.00 97.75 86 LEU A N 1
ATOM 667 C CA . LEU A 1 86 ? -2.073 -4.377 -7.983 1.00 97.75 86 LEU A CA 1
ATOM 668 C C . LEU A 1 86 ? -1.933 -4.995 -9.386 1.00 97.75 86 LEU A C 1
ATOM 670 O O . LEU A 1 86 ? -1.090 -4.545 -10.157 1.00 97.75 86 LEU A O 1
ATOM 674 N N . SER A 1 87 ? -2.774 -5.972 -9.741 1.00 97.94 87 SER A N 1
ATOM 675 C CA . SER A 1 87 ? -2.834 -6.529 -11.102 1.00 97.94 87 SER A CA 1
ATOM 676 C C . SER A 1 87 ? -3.176 -5.475 -12.152 1.00 97.94 87 SER A C 1
ATOM 678 O O . SER A 1 87 ? -2.580 -5.478 -13.225 1.00 97.94 87 SER A O 1
ATOM 680 N N . ASP A 1 88 ? -4.093 -4.558 -11.839 1.00 98.25 88 ASP A N 1
ATOM 681 C CA . ASP A 1 88 ? -4.484 -3.488 -12.757 1.00 98.25 88 ASP A CA 1
ATOM 682 C C . ASP A 1 88 ? -3.335 -2.493 -12.928 1.00 98.25 88 ASP A C 1
ATOM 684 O O . ASP A 1 88 ? -3.032 -2.087 -14.048 1.00 98.25 88 ASP A O 1
ATOM 688 N N . LEU A 1 89 ? -2.647 -2.140 -11.832 1.00 98.25 89 LEU A N 1
ATOM 689 C CA . LEU A 1 89 ? -1.457 -1.282 -11.879 1.00 98.25 89 LEU A CA 1
ATOM 690 C C . LEU A 1 89 ? -0.348 -1.921 -12.723 1.00 98.25 89 LEU A C 1
ATOM 692 O O . LEU A 1 89 ? 0.248 -1.254 -13.565 1.00 98.25 89 LEU A O 1
ATOM 696 N N . HIS A 1 90 ? -0.094 -3.212 -12.515 1.00 98.25 90 HIS A N 1
ATOM 697 C CA . HIS A 1 90 ? 0.891 -3.977 -13.271 1.00 98.25 90 HIS A CA 1
ATOM 698 C C . HIS A 1 90 ? 0.560 -4.010 -14.765 1.00 98.25 90 HIS A C 1
ATOM 700 O O . HIS A 1 90 ? 1.423 -3.715 -15.590 1.00 98.25 90 HIS A O 1
ATOM 706 N N . GLN A 1 91 ? -0.696 -4.288 -15.122 1.00 98.31 91 GLN A N 1
ATOM 707 C CA . GLN A 1 91 ? -1.124 -4.284 -16.518 1.00 98.31 91 GLN A CA 1
ATOM 708 C C . GLN A 1 91 ? -1.004 -2.886 -17.143 1.00 98.31 91 GLN A C 1
ATOM 710 O O . GLN A 1 91 ? -0.454 -2.746 -18.231 1.00 98.31 91 GLN A O 1
ATOM 715 N N . ALA A 1 92 ? -1.418 -1.838 -16.427 1.00 98.31 92 ALA A N 1
ATOM 716 C CA . ALA A 1 92 ? -1.315 -0.458 -16.897 1.00 98.31 92 ALA A CA 1
ATOM 717 C C . ALA A 1 92 ? 0.133 0.037 -17.061 1.00 98.31 92 ALA A C 1
ATOM 719 O O . ALA A 1 92 ? 0.369 1.006 -17.785 1.00 98.31 92 ALA A O 1
ATOM 720 N N . LEU A 1 93 ? 1.109 -0.586 -16.395 1.00 98.12 93 LEU A N 1
ATOM 721 C CA . LEU A 1 93 ? 2.530 -0.346 -16.648 1.00 98.12 93 LEU A CA 1
ATOM 722 C C . LEU A 1 93 ? 2.978 -1.032 -17.946 1.00 98.12 93 LEU A C 1
ATOM 724 O O . LEU A 1 93 ? 3.560 -0.366 -18.801 1.00 98.12 93 LEU A O 1
ATOM 728 N N . LEU A 1 94 ? 2.644 -2.313 -18.134 1.00 97.75 94 LEU A N 1
ATOM 729 C CA . LEU A 1 94 ? 2.986 -3.074 -19.347 1.00 97.75 94 LEU A CA 1
ATOM 730 C C . LEU A 1 94 ? 2.381 -2.466 -20.624 1.00 97.75 94 LEU A C 1
ATOM 732 O O . LEU A 1 94 ? 3.032 -2.419 -21.671 1.00 97.75 94 LEU A O 1
ATOM 736 N N . ASP A 1 95 ? 1.158 -1.945 -20.533 1.00 98.00 95 ASP A N 1
ATOM 737 C CA . ASP A 1 95 ? 0.438 -1.332 -21.656 1.00 98.00 95 ASP A CA 1
ATOM 738 C C . ASP A 1 95 ? 1.080 -0.022 -22.151 1.00 98.00 95 ASP A C 1
ATOM 740 O O . ASP A 1 95 ? 0.711 0.497 -23.206 1.00 98.00 95 ASP A O 1
ATOM 744 N N . GLN A 1 96 ? 2.045 0.545 -21.415 1.00 97.56 96 GLN A N 1
ATOM 745 C CA . GLN A 1 96 ? 2.771 1.737 -21.865 1.00 97.56 96 GLN A CA 1
ATOM 746 C C . GLN A 1 96 ? 3.856 1.422 -22.896 1.00 97.56 96 GLN A C 1
ATOM 748 O O . GLN A 1 96 ? 4.249 2.331 -23.626 1.00 97.56 96 GLN A O 1
ATOM 753 N N . HIS A 1 97 ? 4.327 0.171 -22.967 1.00 95.12 97 HIS A N 1
ATOM 754 C CA . HIS A 1 97 ? 5.375 -0.273 -23.893 1.00 95.12 97 HIS A CA 1
ATOM 755 C C . HIS A 1 97 ? 6.659 0.579 -23.820 1.00 95.12 97 HIS A C 1
ATOM 757 O O . HIS A 1 97 ? 7.258 0.925 -24.841 1.00 95.12 97 HIS A O 1
ATOM 763 N N . LEU A 1 98 ? 7.060 0.942 -22.597 1.00 96.25 98 LEU A N 1
ATOM 764 C CA . LEU A 1 98 ? 8.277 1.697 -22.297 1.00 96.25 98 LEU A CA 1
ATOM 765 C C . LEU A 1 98 ? 9.208 0.842 -21.424 1.00 96.25 98 LEU A C 1
ATOM 767 O O . LEU A 1 98 ? 8.724 0.279 -20.440 1.00 96.25 98 LEU A O 1
ATOM 771 N N . PRO A 1 99 ? 10.526 0.795 -21.700 1.00 95.94 99 PRO A N 1
ATOM 772 C CA . PRO A 1 99 ? 11.476 0.008 -20.907 1.00 95.94 99 PRO A CA 1
ATOM 773 C C . PRO A 1 99 ? 11.426 0.303 -19.402 1.00 95.94 99 PRO A C 1
ATOM 775 O O . PRO A 1 99 ? 11.579 -0.593 -18.573 1.00 95.94 99 PRO A O 1
ATOM 778 N N . GLU A 1 100 ? 11.193 1.561 -19.036 1.00 94.75 100 GLU A N 1
ATOM 779 C CA . GLU A 1 100 ? 11.116 2.013 -17.649 1.00 94.75 100 GLU A CA 1
ATOM 780 C C . GLU A 1 100 ? 9.836 1.526 -16.964 1.00 94.75 100 GLU A C 1
ATOM 782 O O . GLU A 1 100 ? 9.865 1.139 -15.797 1.00 94.75 100 GLU A O 1
ATOM 787 N N . ALA A 1 101 ? 8.720 1.474 -17.695 1.00 96.44 101 ALA A N 1
ATOM 788 C CA . ALA A 1 101 ? 7.477 0.902 -17.187 1.00 96.44 101 ALA A CA 1
ATOM 789 C C . ALA A 1 101 ? 7.595 -0.621 -17.028 1.00 96.44 101 ALA A C 1
ATOM 791 O O . ALA A 1 101 ? 7.183 -1.161 -16.000 1.00 96.44 101 ALA A O 1
ATOM 792 N N . ASP A 1 102 ? 8.241 -1.295 -17.984 1.00 95.81 102 ASP A N 1
ATOM 793 C CA . ASP A 1 102 ? 8.491 -2.738 -17.937 1.00 95.81 102 ASP A CA 1
ATOM 794 C C . ASP A 1 102 ? 9.380 -3.129 -16.751 1.00 95.81 102 ASP A C 1
ATOM 796 O O . ASP A 1 102 ? 9.160 -4.169 -16.129 1.00 95.81 102 ASP A O 1
ATOM 800 N N . ARG A 1 103 ? 10.375 -2.302 -16.404 1.00 94.19 103 ARG A N 1
ATOM 801 C CA . ARG A 1 103 ? 11.229 -2.520 -15.226 1.00 94.19 103 ARG A CA 1
ATOM 802 C C . ARG A 1 103 ? 10.424 -2.462 -13.928 1.00 94.19 103 ARG A C 1
ATOM 804 O O . ARG A 1 103 ? 10.584 -3.338 -13.077 1.00 94.19 103 ARG A O 1
ATOM 811 N N . VAL A 1 104 ? 9.545 -1.467 -13.784 1.00 95.69 104 VAL A N 1
ATOM 812 C CA . VAL A 1 104 ? 8.664 -1.354 -12.609 1.00 95.69 104 VAL A CA 1
ATOM 813 C C . VAL A 1 104 ? 7.671 -2.520 -12.567 1.00 95.69 104 VAL A C 1
ATOM 815 O O . VAL A 1 104 ? 7.490 -3.126 -11.511 1.00 95.69 104 VAL A O 1
ATOM 818 N N . ALA A 1 105 ? 7.072 -2.885 -13.704 1.00 96.44 105 ALA A N 1
ATOM 819 C CA . ALA A 1 105 ? 6.152 -4.017 -13.800 1.00 96.44 105 ALA A CA 1
ATOM 820 C C . ALA A 1 105 ? 6.824 -5.335 -13.377 1.00 96.44 105 ALA A C 1
ATOM 822 O O . ALA A 1 105 ? 6.312 -6.035 -12.507 1.00 96.44 105 ALA A O 1
ATOM 823 N N . GLN A 1 106 ? 8.024 -5.626 -13.888 1.00 94.62 106 GLN A N 1
ATOM 824 C CA . GLN A 1 106 ? 8.792 -6.815 -13.500 1.00 94.62 106 GLN A CA 1
ATOM 825 C C . GLN A 1 106 ? 9.083 -6.872 -11.995 1.00 94.62 106 GLN A C 1
ATOM 827 O O . GLN A 1 106 ? 9.013 -7.943 -11.394 1.00 94.62 106 GLN A O 1
ATOM 832 N N . ALA A 1 107 ? 9.386 -5.734 -11.362 1.00 93.06 107 ALA A N 1
ATOM 833 C CA . ALA A 1 107 ? 9.595 -5.687 -9.915 1.00 93.06 107 ALA A CA 1
ATOM 834 C C . ALA A 1 107 ? 8.297 -5.958 -9.127 1.00 93.06 107 ALA A C 1
ATOM 836 O O . ALA A 1 107 ? 8.329 -6.594 -8.069 1.00 93.06 107 ALA A O 1
ATOM 837 N N . LEU A 1 108 ? 7.153 -5.502 -9.648 1.00 95.00 108 LEU A N 1
ATOM 838 C CA . LEU A 1 108 ? 5.832 -5.732 -9.063 1.00 95.00 108 LEU A CA 1
ATOM 839 C C . LEU A 1 108 ? 5.329 -7.170 -9.242 1.00 95.00 108 LEU A C 1
ATOM 841 O O . LEU A 1 108 ? 4.535 -7.618 -8.415 1.00 95.00 108 LEU A O 1
ATOM 845 N N . ASP A 1 109 ? 5.797 -7.908 -10.251 1.00 95.00 109 ASP A N 1
ATOM 846 C CA . ASP A 1 109 ? 5.298 -9.248 -10.596 1.00 95.00 109 ASP A CA 1
ATOM 847 C C . ASP A 1 109 ? 5.307 -10.224 -9.400 1.00 95.00 109 ASP A C 1
ATOM 849 O O . ASP A 1 109 ? 4.322 -10.921 -9.142 1.00 95.00 109 ASP A O 1
ATOM 853 N N . LEU A 1 110 ? 6.351 -10.178 -8.559 1.00 93.00 110 LEU A N 1
ATOM 854 C CA . LEU A 1 110 ? 6.452 -10.980 -7.328 1.00 93.00 110 LEU A CA 1
ATOM 855 C C . LEU A 1 110 ? 5.278 -10.759 -6.351 1.00 93.00 110 LEU A C 1
ATOM 857 O O . LEU A 1 110 ? 4.891 -11.682 -5.627 1.00 93.00 110 LEU A O 1
ATOM 861 N N . TYR A 1 111 ? 4.729 -9.544 -6.325 1.00 94.00 111 TYR A N 1
ATOM 862 C CA . TYR A 1 111 ? 3.628 -9.109 -5.458 1.00 94.00 111 TYR A CA 1
ATOM 863 C C . TYR A 1 111 ? 2.262 -9.171 -6.152 1.00 94.00 111 TYR A C 1
ATOM 865 O O . TYR A 1 111 ? 1.244 -8.897 -5.519 1.00 94.00 111 TYR A O 1
ATOM 873 N N . VAL A 1 112 ? 2.225 -9.518 -7.439 1.00 95.38 112 VAL A N 1
ATOM 874 C CA . VAL A 1 112 ? 1.002 -9.620 -8.242 1.00 95.38 112 VAL A CA 1
ATOM 875 C C . VAL A 1 112 ? 0.696 -11.081 -8.542 1.00 95.38 112 VAL A C 1
ATOM 877 O O . VAL A 1 112 ? -0.312 -11.611 -8.071 1.00 95.38 112 VAL A O 1
ATOM 880 N N . SER A 1 113 ? 1.576 -11.741 -9.293 1.00 92.06 113 SER A N 1
ATOM 881 C CA . SER A 1 113 ? 1.418 -13.128 -9.739 1.00 92.06 113 SER A CA 1
ATOM 882 C C . SER A 1 113 ? 2.300 -14.106 -8.948 1.00 92.06 113 SER A C 1
ATOM 884 O O . SER A 1 113 ? 2.033 -15.309 -8.921 1.00 92.06 113 SER A O 1
ATOM 886 N N . GLY A 1 114 ? 3.333 -13.587 -8.278 1.00 90.75 114 GLY A N 1
ATOM 887 C CA . GLY A 1 114 ? 4.304 -14.368 -7.524 1.00 90.75 114 GLY A CA 1
ATOM 888 C C . GLY A 1 114 ? 3.871 -14.770 -6.111 1.00 90.75 114 GLY A C 1
ATOM 889 O O . GLY A 1 114 ? 2.710 -14.709 -5.711 1.00 90.75 114 GLY A O 1
ATOM 890 N N . SER A 1 115 ? 4.857 -15.205 -5.325 1.00 89.25 115 SER A N 1
ATOM 891 C CA . SER A 1 115 ? 4.658 -15.786 -3.991 1.00 89.25 115 SER A CA 1
ATOM 892 C C . SER A 1 115 ? 4.305 -14.778 -2.891 1.00 89.25 115 SER A C 1
ATOM 894 O O . SER A 1 115 ? 3.965 -15.196 -1.783 1.00 89.25 115 SER A O 1
ATOM 896 N N . LEU A 1 116 ? 4.390 -13.471 -3.163 1.00 91.50 116 LEU A N 1
ATOM 897 C CA . LEU A 1 116 ? 4.149 -12.395 -2.195 1.00 91.50 116 LEU A CA 1
ATOM 898 C C . LEU A 1 116 ? 2.870 -11.600 -2.503 1.00 91.50 116 LEU A C 1
ATOM 900 O O . LEU A 1 116 ? 2.742 -10.440 -2.115 1.00 91.50 116 LEU A O 1
ATOM 904 N N . ASN A 1 117 ? 1.901 -12.226 -3.167 1.00 92.38 117 ASN A N 1
ATOM 905 C CA . ASN A 1 117 ? 0.686 -11.595 -3.688 1.00 92.38 117 ASN A CA 1
ATOM 906 C C . ASN A 1 117 ? -0.411 -11.256 -2.660 1.00 92.38 117 ASN A C 1
ATOM 908 O O . ASN A 1 117 ? -1.549 -10.982 -3.033 1.00 92.38 117 ASN A O 1
ATOM 912 N N . VAL A 1 118 ? -0.078 -11.207 -1.367 1.00 93.38 118 VAL A N 1
ATOM 913 C CA . VAL A 1 118 ? -1.025 -10.969 -0.255 1.00 93.38 118 VAL A CA 1
ATOM 914 C C . VAL A 1 118 ? -1.819 -9.666 -0.411 1.00 93.38 118 VAL A C 1
ATOM 916 O O . VAL A 1 118 ? -2.949 -9.571 0.059 1.00 93.38 118 VAL A O 1
ATOM 919 N N . PHE A 1 119 ? -1.244 -8.670 -1.085 1.00 94.38 119 PHE A N 1
ATOM 920 C CA . PHE A 1 119 ? -1.850 -7.353 -1.297 1.00 94.38 119 PHE A CA 1
ATOM 921 C C . PHE A 1 119 ? -2.530 -7.194 -2.667 1.00 94.38 119 PHE A C 1
ATOM 923 O O . PHE A 1 119 ? -3.066 -6.131 -2.961 1.00 94.38 119 PHE A O 1
ATOM 930 N N . ASN A 1 120 ? -2.542 -8.229 -3.512 1.00 96.19 120 ASN A N 1
ATOM 931 C CA . ASN A 1 120 ? -3.164 -8.195 -4.839 1.00 96.19 120 ASN A CA 1
ATOM 932 C C . ASN 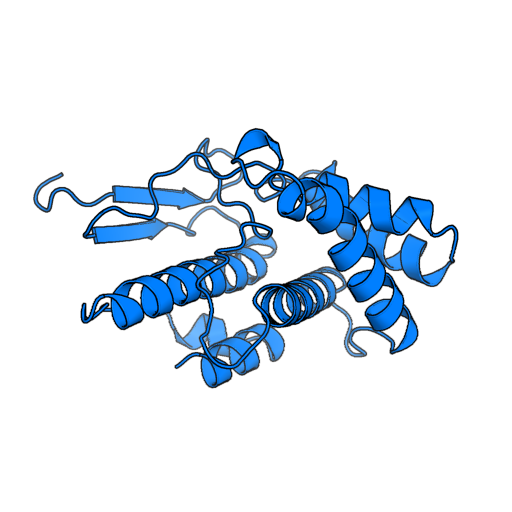A 1 120 ? -4.618 -8.700 -4.809 1.00 96.19 120 ASN A C 1
ATOM 934 O O . ASN A 1 120 ? -5.038 -9.552 -5.592 1.00 96.19 120 ASN A O 1
ATOM 938 N N . HIS A 1 121 ? -5.393 -8.187 -3.860 1.00 95.44 121 HIS A N 1
ATOM 939 C CA . HIS A 1 121 ? -6.781 -8.570 -3.646 1.00 95.44 121 HIS A CA 1
ATOM 940 C C . HIS A 1 121 ? -7.592 -7.344 -3.250 1.00 95.44 121 HIS A C 1
ATOM 942 O O . HIS A 1 121 ? -7.069 -6.420 -2.632 1.00 95.44 121 HIS A O 1
ATOM 948 N N . LYS A 1 122 ? -8.888 -7.361 -3.562 1.00 94.56 122 LYS A N 1
ATOM 949 C CA . LYS A 1 122 ? -9.824 -6.366 -3.036 1.00 94.56 122 LYS A CA 1
ATOM 950 C C . LYS A 1 122 ? -9.952 -6.519 -1.523 1.00 94.56 122 LYS A C 1
ATOM 952 O O . LYS A 1 122 ? -9.938 -7.643 -1.014 1.00 94.56 122 LYS A O 1
ATOM 957 N N . THR A 1 123 ? -10.129 -5.402 -0.825 1.00 93.50 123 THR A N 1
ATOM 958 C CA . THR A 1 123 ? -10.378 -5.414 0.617 1.00 93.50 123 THR A CA 1
ATOM 959 C C . THR A 1 123 ? -11.655 -6.184 0.927 1.00 93.50 123 THR A C 1
ATOM 961 O O . THR A 1 123 ? -12.703 -5.939 0.331 1.00 93.50 123 THR A O 1
ATOM 964 N N . ASN A 1 124 ? -11.574 -7.128 1.864 1.00 93.25 124 ASN A N 1
ATOM 965 C CA . ASN A 1 124 ? -12.708 -7.964 2.275 1.00 93.25 124 ASN A CA 1
ATOM 966 C C . ASN A 1 124 ? -12.964 -7.942 3.791 1.00 93.25 124 ASN A C 1
ATOM 968 O O . ASN A 1 124 ? -13.787 -8.706 4.298 1.00 93.25 124 ASN A O 1
ATOM 972 N N . VAL A 1 125 ? -12.255 -7.076 4.511 1.00 90.88 125 VAL A N 1
ATOM 973 C CA . VAL A 1 125 ? -12.363 -6.900 5.957 1.00 90.88 125 VAL A CA 1
ATOM 974 C C . VAL A 1 125 ? -13.053 -5.586 6.294 1.00 90.88 125 VAL A C 1
ATOM 976 O O . VAL A 1 125 ? -12.874 -4.578 5.617 1.00 90.88 125 VAL A O 1
ATOM 979 N N . ASP A 1 126 ? -13.819 -5.580 7.383 1.00 84.19 126 ASP A N 1
ATOM 980 C CA . ASP A 1 126 ? -14.407 -4.345 7.906 1.00 84.19 126 ASP A CA 1
ATOM 981 C C . ASP A 1 126 ? -13.341 -3.486 8.615 1.00 84.19 126 ASP A C 1
ATOM 983 O O . ASP A 1 126 ? -12.971 -3.709 9.765 1.00 84.19 126 ASP A O 1
ATOM 987 N N . ILE A 1 127 ? -12.830 -2.479 7.911 1.00 78.94 127 ILE A N 1
ATOM 988 C CA . ILE A 1 127 ? -11.906 -1.479 8.470 1.00 78.94 127 ILE A CA 1
ATOM 989 C C . ILE A 1 127 ? -12.640 -0.341 9.205 1.00 78.94 127 ILE A C 1
ATOM 991 O O . ILE A 1 127 ? -12.012 0.562 9.761 1.00 78.94 127 ILE A O 1
ATOM 995 N N . HIS A 1 128 ? -13.976 -0.361 9.232 1.00 79.56 128 HIS A N 1
ATOM 996 C CA . HIS A 1 128 ? -14.822 0.677 9.817 1.00 79.56 128 HIS A CA 1
ATOM 997 C C . HIS A 1 128 ? -15.340 0.336 11.218 1.00 79.56 128 HIS A C 1
ATOM 999 O O . HIS A 1 128 ? -16.036 1.162 11.826 1.00 79.56 128 HIS A O 1
ATOM 1005 N N . ASN A 1 129 ? -14.961 -0.812 11.777 1.00 86.12 129 ASN A N 1
ATOM 1006 C CA . ASN A 1 129 ? -15.230 -1.131 13.172 1.00 86.12 129 ASN A CA 1
ATOM 1007 C C . ASN A 1 129 ? -14.644 -0.043 14.108 1.00 86.12 129 ASN A C 1
ATOM 1009 O O . ASN A 1 129 ? -13.641 0.609 13.814 1.00 86.12 129 ASN A O 1
ATOM 1013 N N . ARG A 1 130 ? -15.284 0.189 15.261 1.00 87.50 130 ARG A N 1
ATOM 1014 C CA . ARG A 1 130 ? -14.847 1.179 16.267 1.00 87.50 130 ARG A CA 1
ATOM 1015 C C . ARG A 1 130 ? -13.458 0.864 16.830 1.00 87.50 130 ARG A C 1
ATOM 1017 O O . ARG A 1 130 ? -12.766 1.774 17.274 1.00 87.50 130 ARG A O 1
ATOM 1024 N N . LEU A 1 131 ? -13.085 -0.413 16.865 1.00 91.44 131 LEU A N 1
ATOM 1025 C CA . LEU A 1 131 ? -11.779 -0.874 17.316 1.00 91.44 131 LEU A CA 1
ATOM 1026 C C . LEU A 1 131 ? -11.259 -1.912 16.324 1.00 91.44 131 LEU A C 1
ATOM 1028 O O . LEU A 1 131 ? -11.828 -2.997 16.218 1.00 91.44 131 LEU A O 1
ATOM 1032 N N . VAL A 1 132 ? -10.174 -1.578 15.636 1.00 92.56 132 VAL A N 1
ATOM 1033 C CA . VAL A 1 132 ? -9.508 -2.440 14.656 1.00 92.56 132 VAL A CA 1
ATOM 1034 C C . VAL A 1 132 ? -8.062 -2.636 15.099 1.00 92.56 132 VAL A C 1
ATOM 1036 O O . VAL A 1 132 ? -7.403 -1.678 15.494 1.00 92.56 132 VAL A O 1
ATOM 1039 N N . ALA A 1 133 ? -7.580 -3.875 15.052 1.00 93.56 133 ALA A N 1
ATOM 1040 C CA . ALA A 1 133 ? -6.188 -4.226 15.296 1.00 93.56 133 ALA A CA 1
ATOM 1041 C C . ALA A 1 133 ? -5.636 -4.974 14.080 1.00 93.56 133 ALA A C 1
ATOM 1043 O O . ALA A 1 133 ? -6.156 -6.029 13.717 1.00 93.56 133 ALA A O 1
ATOM 1044 N N . PHE A 1 134 ? -4.584 -4.438 13.467 1.00 94.00 134 PHE A N 1
ATOM 1045 C CA . PHE A 1 134 ? -3.874 -5.110 12.382 1.00 94.00 134 PHE A CA 1
ATOM 1046 C C . PHE A 1 134 ? -2.785 -6.019 12.963 1.00 94.00 134 PHE A C 1
ATOM 1048 O O . PHE A 1 134 ? -1.858 -5.543 13.616 1.00 94.00 134 PHE A O 1
ATOM 1055 N N . ASP A 1 135 ? -2.893 -7.326 12.730 1.00 93.94 135 ASP A N 1
ATOM 1056 C CA . ASP A 1 135 ? -1.867 -8.308 13.088 1.00 93.94 135 ASP A CA 1
ATOM 1057 C C . ASP A 1 135 ? -1.006 -8.622 11.861 1.00 93.94 135 ASP A C 1
ATOM 1059 O O . ASP A 1 135 ? -1.460 -9.252 10.907 1.00 93.94 135 ASP A O 1
ATOM 1063 N N . ILE A 1 136 ? 0.253 -8.182 11.908 1.00 92.25 136 ILE A N 1
ATOM 1064 C CA . ILE A 1 136 ? 1.264 -8.381 10.859 1.00 92.25 136 ILE A CA 1
ATOM 1065 C C . ILE A 1 136 ? 2.382 -9.343 11.275 1.00 92.25 136 ILE A C 1
ATOM 1067 O O . ILE A 1 136 ? 3.443 -9.384 10.643 1.00 92.25 136 ILE A O 1
ATOM 1071 N N . LYS A 1 137 ? 2.196 -10.106 12.359 1.00 90.94 137 LYS A N 1
ATOM 1072 C CA . LYS A 1 137 ? 3.232 -10.993 12.908 1.00 90.94 137 LYS A CA 1
ATOM 1073 C C . LYS A 1 137 ? 3.723 -12.022 11.886 1.00 90.94 137 LYS A C 1
ATOM 1075 O O . LYS A 1 137 ? 4.906 -12.357 11.871 1.00 90.94 137 LYS A O 1
ATOM 1080 N N . GLU A 1 138 ? 2.823 -12.499 11.030 1.00 91.50 138 GLU A N 1
ATOM 1081 C CA . GLU A 1 138 ? 3.059 -13.589 10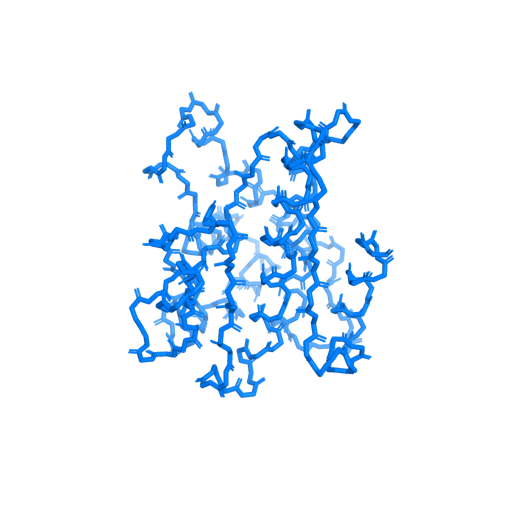.077 1.00 91.50 138 GLU A CA 1
ATOM 1082 C C . GLU A 1 138 ? 3.263 -13.123 8.621 1.00 91.50 138 GLU A C 1
ATOM 1084 O O . GLU A 1 138 ? 3.335 -13.965 7.730 1.00 91.50 138 GLU A O 1
ATOM 1089 N N . LEU A 1 139 ? 3.413 -11.817 8.346 1.00 89.75 139 LEU A N 1
ATOM 1090 C CA . LEU A 1 139 ? 3.710 -11.332 6.981 1.00 89.75 139 LEU A CA 1
ATOM 1091 C C . LEU A 1 139 ? 5.086 -11.789 6.467 1.00 89.75 139 LEU A C 1
ATOM 1093 O O . LEU A 1 139 ? 5.298 -11.913 5.265 1.00 89.75 139 LEU A O 1
ATOM 1097 N N . GLY A 1 140 ? 6.037 -12.037 7.368 1.00 87.50 140 GLY A N 1
ATOM 1098 C CA . GLY A 1 140 ? 7.436 -12.256 7.003 1.00 87.50 140 GLY A CA 1
ATOM 1099 C C . GLY A 1 140 ? 8.176 -10.944 6.711 1.00 87.50 140 GLY A C 1
ATOM 1100 O O . GLY A 1 140 ? 7.580 -9.887 6.523 1.00 87.50 140 GLY A O 1
ATOM 1101 N N . LYS A 1 141 ? 9.513 -10.987 6.725 1.00 84.25 141 LYS A N 1
ATOM 1102 C CA . LYS A 1 141 ? 10.359 -9.775 6.742 1.00 84.25 141 LYS A CA 1
ATOM 1103 C C . LYS A 1 141 ? 10.159 -8.860 5.528 1.00 84.25 141 LYS A C 1
ATOM 1105 O O . LYS A 1 141 ? 10.148 -7.646 5.702 1.00 84.25 141 LYS A O 1
ATOM 1110 N N . GLN A 1 142 ? 10.011 -9.437 4.336 1.00 82.88 142 GLN A N 1
ATOM 1111 C CA . GLN A 1 142 ? 9.906 -8.682 3.085 1.00 82.88 142 GLN A CA 1
ATOM 1112 C C . GLN A 1 142 ? 8.566 -7.944 2.984 1.00 82.88 142 GLN A C 1
ATOM 1114 O O . GLN A 1 142 ? 8.541 -6.735 2.782 1.00 82.88 142 GLN A O 1
ATOM 1119 N N . LEU A 1 143 ? 7.457 -8.643 3.242 1.00 90.12 143 LEU A N 1
ATOM 1120 C CA . LEU A 1 143 ? 6.122 -8.045 3.224 1.00 90.12 143 LEU A CA 1
ATOM 1121 C C . LEU A 1 143 ? 5.850 -7.133 4.418 1.00 90.12 143 LEU A C 1
ATOM 1123 O O . LEU A 1 143 ? 4.981 -6.276 4.323 1.00 90.12 143 LEU A O 1
ATOM 1127 N N . LYS A 1 144 ? 6.571 -7.278 5.539 1.00 89.25 144 LYS A N 1
ATOM 1128 C CA . LYS A 1 144 ? 6.327 -6.457 6.733 1.00 89.25 144 LYS A CA 1
ATOM 1129 C C . LYS A 1 144 ? 6.501 -4.962 6.457 1.00 89.25 144 LYS A C 1
ATOM 1131 O O . LYS A 1 144 ? 5.698 -4.179 6.947 1.00 89.25 144 LYS A O 1
ATOM 1136 N N . LYS A 1 145 ? 7.502 -4.570 5.660 1.00 88.00 145 LYS A N 1
ATOM 1137 C CA . LYS A 1 145 ? 7.726 -3.163 5.275 1.00 88.00 145 LYS A CA 1
ATOM 1138 C C . LYS A 1 145 ? 6.537 -2.602 4.492 1.00 88.00 145 LYS A C 1
ATOM 1140 O O . LYS A 1 145 ? 5.980 -1.579 4.873 1.00 88.00 145 LYS A O 1
ATOM 1145 N N . LEU A 1 146 ? 6.109 -3.329 3.460 1.00 91.00 146 LEU A N 1
ATOM 1146 C CA . LEU A 1 146 ? 4.957 -2.955 2.638 1.00 91.00 146 LEU A CA 1
ATOM 1147 C C . LEU A 1 146 ? 3.666 -2.943 3.457 1.00 91.00 146 LEU A C 1
ATOM 1149 O O . LEU A 1 146 ? 2.923 -1.975 3.410 1.00 91.00 146 LEU A O 1
ATOM 1153 N N . GLY A 1 147 ? 3.432 -3.970 4.274 1.00 92.38 147 GLY A N 1
ATOM 1154 C CA . GLY A 1 147 ? 2.259 -4.050 5.139 1.00 92.38 147 GLY A CA 1
ATOM 1155 C C . GLY A 1 147 ? 2.174 -2.888 6.123 1.00 92.38 147 GLY A C 1
ATOM 1156 O O . GLY A 1 147 ? 1.095 -2.345 6.319 1.00 92.38 147 GLY A O 1
ATOM 1157 N N . MET A 1 148 ? 3.302 -2.458 6.694 1.00 91.25 148 MET A N 1
ATOM 1158 C CA . MET A 1 148 ? 3.346 -1.267 7.543 1.00 91.25 148 MET A CA 1
ATOM 1159 C C . MET A 1 148 ? 2.979 0.008 6.774 1.00 91.25 148 MET A C 1
ATOM 1161 O O . MET A 1 148 ? 2.201 0.805 7.290 1.00 91.25 148 MET A O 1
ATOM 1165 N N . LEU A 1 149 ? 3.489 0.198 5.552 1.00 90.94 149 LEU A N 1
ATOM 1166 C CA . LEU A 1 149 ? 3.122 1.344 4.711 1.00 90.94 149 LEU A CA 1
ATOM 1167 C C . LEU A 1 149 ? 1.620 1.331 4.371 1.00 90.94 149 LEU A C 1
ATOM 1169 O O . LEU A 1 149 ? 0.934 2.330 4.565 1.00 90.94 149 LEU A O 1
ATOM 1173 N N . ILE A 1 150 ? 1.098 0.178 3.945 1.00 92.44 150 ILE A N 1
ATOM 1174 C CA . ILE A 1 150 ? -0.315 -0.013 3.583 1.00 92.44 150 ILE A CA 1
ATOM 1175 C C . ILE A 1 150 ? -1.228 0.270 4.775 1.00 92.44 150 ILE A C 1
ATOM 1177 O O . ILE A 1 150 ? -2.207 0.996 4.645 1.00 92.44 150 ILE A O 1
ATOM 1181 N N . ILE A 1 151 ? -0.911 -0.273 5.953 1.00 92.00 151 ILE A N 1
ATOM 1182 C CA . ILE A 1 151 ? -1.709 -0.038 7.160 1.00 92.00 151 ILE A CA 1
ATOM 1183 C C . ILE A 1 151 ? -1.733 1.451 7.513 1.00 92.00 151 ILE A C 1
ATOM 1185 O O . ILE A 1 151 ? -2.788 1.957 7.884 1.00 92.00 151 ILE A O 1
ATOM 1189 N N . GLN A 1 152 ? -0.608 2.159 7.391 1.00 89.62 152 GLN A N 1
ATOM 1190 C CA . GLN A 1 152 ? -0.571 3.595 7.673 1.00 89.62 152 GLN A CA 1
ATOM 1191 C C . GLN A 1 152 ? -1.490 4.391 6.745 1.00 89.62 152 GLN A C 1
ATOM 1193 O O . GLN A 1 152 ? -2.265 5.202 7.244 1.00 89.62 152 GLN A O 1
ATOM 1198 N N . ASP A 1 153 ? -1.472 4.113 5.439 1.00 89.56 153 ASP A N 1
ATOM 1199 C CA . ASP A 1 153 ? -2.379 4.754 4.475 1.00 89.56 153 ASP A CA 1
ATOM 1200 C C . ASP A 1 153 ? -3.857 4.471 4.805 1.00 89.56 153 ASP A C 1
ATOM 1202 O O . ASP A 1 153 ? -4.682 5.385 4.844 1.00 89.56 153 ASP A O 1
ATOM 1206 N N . GLN A 1 154 ? -4.194 3.227 5.159 1.00 88.50 154 GLN A N 1
ATOM 1207 C CA . GLN A 1 154 ? -5.562 2.864 5.550 1.00 88.50 154 GLN A CA 1
ATOM 1208 C C . GLN A 1 154 ? -6.021 3.574 6.829 1.00 88.50 154 GLN A C 1
ATOM 1210 O O . GLN A 1 154 ? -7.157 4.051 6.926 1.00 88.50 154 GLN A O 1
ATOM 1215 N N . ILE A 1 155 ? -5.141 3.657 7.829 1.00 89.25 155 ILE A N 1
ATOM 1216 C CA . ILE A 1 155 ? -5.433 4.362 9.077 1.00 89.25 155 ILE A CA 1
ATOM 1217 C C . ILE A 1 155 ? -5.577 5.858 8.804 1.00 89.25 155 ILE A C 1
ATOM 1219 O O . ILE A 1 155 ? -6.501 6.471 9.339 1.00 89.25 155 ILE A O 1
ATOM 1223 N N . TRP A 1 156 ? -4.736 6.437 7.949 1.00 86.38 156 TRP A N 1
ATOM 1224 C CA . TRP A 1 156 ? -4.847 7.835 7.555 1.00 86.38 156 TRP A CA 1
ATOM 1225 C C . TRP A 1 156 ? -6.188 8.137 6.886 1.00 86.38 156 TRP A C 1
ATOM 1227 O O . TRP A 1 156 ? -6.917 9.018 7.346 1.00 86.38 156 TRP A O 1
ATOM 1237 N N . GLY A 1 157 ? -6.598 7.325 5.905 1.00 84.56 157 GLY A N 1
ATOM 1238 C CA . GLY A 1 157 ? -7.910 7.454 5.268 1.00 84.56 157 GLY A CA 1
ATOM 1239 C C . GLY A 1 157 ? -9.067 7.412 6.278 1.00 84.56 157 GLY A C 1
ATOM 1240 O O . GLY A 1 157 ? -10.058 8.140 6.143 1.00 84.56 157 GLY A O 1
ATOM 1241 N N . ARG A 1 158 ? -8.931 6.614 7.347 1.00 86.25 158 ARG A N 1
ATOM 1242 C CA . ARG A 1 158 ? -9.903 6.554 8.446 1.00 86.25 158 ARG A CA 1
ATOM 1243 C C . ARG A 1 158 ? -9.855 7.778 9.361 1.00 86.25 158 ARG A C 1
ATOM 1245 O O . ARG A 1 158 ? -10.915 8.262 9.765 1.00 86.25 158 ARG A O 1
ATOM 1252 N N . VAL A 1 159 ? -8.663 8.268 9.698 1.00 87.38 159 VAL A N 1
ATOM 1253 C CA . VAL A 1 159 ? -8.467 9.481 10.505 1.00 87.38 159 VAL A CA 1
ATOM 1254 C C . VAL A 1 159 ? -9.117 10.671 9.814 1.00 87.38 159 VAL A C 1
ATOM 1256 O O . VAL A 1 159 ? -9.899 11.373 10.455 1.00 87.38 159 VAL A O 1
ATOM 1259 N N . THR A 1 160 ? -8.877 10.855 8.516 1.00 83.56 160 THR A N 1
ATOM 1260 C CA . THR A 1 160 ? -9.460 11.963 7.753 1.00 83.56 160 THR A CA 1
ATOM 1261 C C . THR A 1 160 ? -10.978 11.850 7.657 1.00 83.56 160 THR A C 1
ATOM 1263 O O . THR A 1 160 ? -11.691 12.810 7.955 1.00 83.56 160 THR A O 1
ATOM 1266 N N . GLN A 1 161 ? -11.501 10.654 7.361 1.00 84.75 161 GLN A N 1
ATOM 1267 C CA . GLN A 1 161 ? -12.946 10.425 7.346 1.00 84.75 161 GLN A CA 1
ATOM 1268 C C . GLN A 1 161 ? -13.587 10.777 8.696 1.00 84.75 161 GLN A C 1
ATOM 1270 O O . GLN A 1 161 ? -14.589 11.487 8.746 1.00 84.75 161 GLN A O 1
ATOM 1275 N N . ASN A 1 162 ? -13.012 10.310 9.804 1.00 88.31 162 ASN A N 1
ATOM 1276 C CA . ASN A 1 162 ? -13.539 10.598 11.134 1.00 88.31 162 ASN A CA 1
ATOM 1277 C C . ASN A 1 162 ? -13.407 12.087 11.491 1.00 88.31 162 ASN A C 1
ATOM 1279 O O . ASN A 1 162 ? -14.340 12.647 12.066 1.00 88.31 162 ASN A O 1
ATOM 1283 N N . ARG A 1 163 ? -12.308 12.745 11.098 1.00 86.62 163 ARG A N 1
ATOM 1284 C CA . ARG A 1 163 ? -12.092 14.187 11.295 1.00 86.62 163 ARG A CA 1
ATOM 1285 C C . ARG A 1 163 ? -13.182 15.013 10.615 1.00 86.62 163 ARG A C 1
ATOM 1287 O O . ARG A 1 163 ? -13.754 15.875 11.275 1.00 86.62 163 ARG A O 1
ATOM 1294 N N . SER A 1 164 ? -13.539 14.691 9.367 1.00 84.94 164 SER A N 1
ATOM 1295 C CA . SER A 1 164 ? -14.637 15.361 8.641 1.00 84.94 164 SER A CA 1
ATOM 1296 C C . SER A 1 164 ? -15.998 15.237 9.350 1.00 84.94 164 SER A C 1
ATOM 1298 O O . SER A 1 164 ? -16.877 16.076 9.188 1.00 84.94 164 SER A O 1
ATOM 1300 N N . GLN A 1 165 ? -16.161 14.213 10.194 1.00 88.81 165 GLN A N 1
ATOM 1301 C CA . GLN A 1 165 ? -17.361 13.963 10.999 1.00 88.81 165 GLN A CA 1
ATOM 1302 C C . GLN A 1 165 ? -17.240 14.483 12.445 1.00 88.81 165 GLN A C 1
ATOM 1304 O O . GLN A 1 165 ? -18.097 14.179 13.275 1.00 88.81 165 GLN A O 1
ATOM 1309 N N . GLY A 1 166 ? -16.164 15.199 12.792 1.00 89.69 166 GLY A N 1
ATOM 1310 C CA . GLY A 1 166 ? -15.907 15.680 14.155 1.00 89.69 166 GLY A CA 1
ATOM 1311 C C . GLY A 1 166 ? -15.570 14.573 15.163 1.00 89.69 166 GLY A C 1
ATOM 1312 O O . GLY A 1 166 ? -15.747 14.750 16.368 1.00 89.69 166 GLY A O 1
ATOM 1313 N N . ARG A 1 167 ? -15.110 13.406 14.696 1.00 90.56 167 ARG A N 1
ATOM 1314 C CA . ARG A 1 167 ? -14.795 12.237 15.529 1.00 90.56 167 ARG A CA 1
ATOM 1315 C C . ARG A 1 167 ? -13.286 12.092 15.709 1.00 90.56 167 ARG A C 1
ATOM 1317 O O . ARG A 1 167 ? -12.541 11.972 14.741 1.00 90.56 167 ARG A O 1
ATOM 1324 N N . ALA A 1 168 ? -12.836 12.022 16.960 1.00 91.25 168 ALA A N 1
ATOM 1325 C CA . ALA A 1 168 ? -11.442 11.719 17.272 1.00 91.25 168 ALA A CA 1
ATOM 1326 C C . ALA A 1 168 ? -11.113 10.244 16.977 1.00 91.25 168 ALA A C 1
ATOM 1328 O O . ALA A 1 168 ? -11.882 9.343 17.326 1.00 91.25 168 ALA A O 1
ATOM 1329 N N . THR A 1 169 ? -9.949 10.002 16.370 1.00 90.62 169 THR A N 1
ATOM 1330 C CA . THR A 1 169 ? -9.410 8.659 16.110 1.00 90.62 169 THR A CA 1
ATOM 1331 C C . THR A 1 169 ? -8.142 8.471 16.927 1.00 90.62 169 THR A C 1
ATOM 1333 O O . THR A 1 169 ? -7.250 9.311 16.871 1.00 90.62 169 THR A O 1
ATOM 1336 N N . TRP A 1 170 ? -8.062 7.375 17.676 1.00 92.44 170 TRP A N 1
ATOM 1337 C CA . TRP A 1 170 ? -6.870 7.012 18.438 1.00 92.44 170 TRP A CA 1
ATOM 1338 C C . TRP A 1 170 ? -6.081 5.968 17.659 1.00 92.44 170 TRP A C 1
ATOM 1340 O O . TRP A 1 170 ? -6.614 4.900 17.356 1.00 92.44 170 TRP A O 1
ATOM 1350 N N . TYR A 1 171 ? -4.826 6.278 17.351 1.00 91.50 171 TYR A N 1
ATOM 1351 C CA . TYR A 1 171 ? -3.905 5.363 16.692 1.00 91.50 171 TYR A CA 1
ATOM 1352 C C . TYR A 1 171 ? -2.859 4.878 17.695 1.00 91.50 171 TYR A C 1
ATOM 1354 O O . TYR A 1 171 ? -2.193 5.676 18.350 1.00 91.50 171 TYR A O 1
ATOM 1362 N N . PHE A 1 172 ? -2.742 3.558 17.827 1.00 92.44 172 PHE A N 1
ATOM 1363 C CA . PHE A 1 172 ? -1.741 2.909 18.664 1.00 92.44 172 PHE A CA 1
ATOM 1364 C C . PHE A 1 172 ? -0.842 2.070 17.763 1.00 92.44 172 PHE A C 1
ATOM 1366 O O . PHE A 1 172 ? -1.304 1.108 17.150 1.00 92.44 172 PHE A O 1
ATOM 1373 N N . ALA A 1 173 ? 0.432 2.441 17.695 1.00 91.00 173 ALA A N 1
ATOM 1374 C CA . ALA A 1 173 ? 1.441 1.738 16.922 1.00 91.00 173 ALA A CA 1
ATOM 1375 C C . ALA A 1 173 ? 2.407 1.029 17.871 1.00 91.00 173 ALA A C 1
ATOM 1377 O O . ALA A 1 173 ? 3.261 1.663 18.493 1.00 91.00 173 ALA A O 1
ATOM 1378 N N . ASP A 1 174 ? 2.258 -0.288 17.991 1.00 91.12 174 ASP A N 1
ATOM 1379 C CA . ASP A 1 174 ? 3.262 -1.102 18.668 1.00 91.12 174 ASP A CA 1
ATOM 1380 C C . ASP A 1 174 ? 4.526 -1.197 17.806 1.00 91.12 174 ASP A C 1
ATOM 1382 O O . ASP A 1 174 ? 4.460 -1.194 16.575 1.00 91.12 174 ASP A O 1
ATOM 1386 N N . GLU A 1 175 ? 5.683 -1.264 18.459 1.00 89.50 175 GLU A N 1
ATOM 1387 C CA . GLU A 1 175 ? 6.993 -1.304 17.814 1.00 89.50 175 GLU A CA 1
ATOM 1388 C C . GLU A 1 175 ? 7.203 -0.192 16.771 1.00 89.50 175 GLU A C 1
ATOM 1390 O O . GLU A 1 175 ? 7.802 -0.416 15.717 1.00 89.50 175 GLU A O 1
ATOM 1395 N N . PHE A 1 176 ? 6.744 1.033 17.070 1.00 89.56 176 PHE A N 1
ATOM 1396 C CA . PHE A 1 176 ? 6.821 2.194 16.166 1.00 89.56 176 PHE A CA 1
ATOM 1397 C C . PHE A 1 176 ? 8.228 2.438 15.598 1.00 89.56 176 PHE A C 1
ATOM 1399 O O . PHE A 1 176 ? 8.386 2.858 14.456 1.00 89.56 176 PH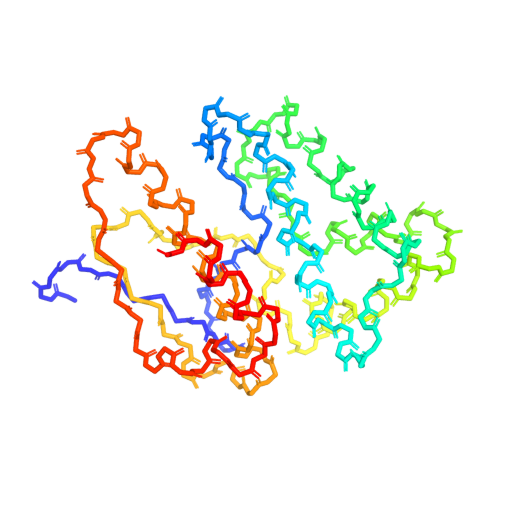E A O 1
ATOM 1406 N N . HIS A 1 177 ? 9.272 2.086 16.352 1.00 88.56 177 HIS A N 1
ATOM 1407 C CA . HIS A 1 177 ? 10.663 2.161 15.908 1.00 88.56 177 HIS A CA 1
ATOM 1408 C C . HIS A 1 177 ? 10.951 1.358 14.616 1.00 88.56 177 HIS A C 1
ATOM 1410 O O . HIS A 1 177 ? 11.955 1.606 13.954 1.00 88.56 177 HIS A O 1
ATOM 1416 N N . LEU A 1 178 ? 10.101 0.390 14.243 1.00 86.31 178 LEU A N 1
ATOM 1417 C CA . LEU A 1 178 ? 10.189 -0.347 12.980 1.00 86.31 178 LEU A CA 1
ATOM 1418 C C . LEU A 1 178 ? 9.785 0.495 11.766 1.00 86.31 178 LEU A C 1
ATOM 1420 O O . LEU A 1 178 ? 10.335 0.266 10.691 1.00 86.31 178 LEU A O 1
ATOM 1424 N N . LEU A 1 179 ? 8.874 1.458 11.935 1.00 85.19 179 LEU A N 1
ATOM 1425 C CA . LEU A 1 179 ? 8.479 2.403 10.884 1.00 85.19 179 LEU A CA 1
ATOM 1426 C C . LEU A 1 179 ? 9.616 3.370 10.545 1.00 85.19 179 LEU A C 1
ATOM 1428 O O . LEU A 1 179 ? 9.724 3.832 9.417 1.00 85.19 179 LEU A O 1
ATOM 1432 N N . LEU A 1 180 ? 10.512 3.604 11.504 1.00 87.88 180 LEU A N 1
ATOM 1433 C CA . LEU A 1 180 ? 11.651 4.510 11.372 1.00 87.88 180 LEU A CA 1
ATOM 1434 C C . LEU A 1 180 ? 12.891 3.857 10.735 1.00 87.88 180 LEU A C 1
ATOM 1436 O O . LEU A 1 180 ? 13.927 4.505 10.616 1.00 87.88 180 LEU A O 1
ATOM 1440 N N . LYS A 1 181 ? 12.830 2.566 10.378 1.00 84.88 181 LYS A N 1
ATOM 1441 C CA . LYS A 1 181 ? 13.995 1.832 9.847 1.00 84.88 181 LYS A CA 1
ATOM 1442 C C . LYS A 1 181 ? 14.292 2.126 8.386 1.00 84.88 181 LYS A C 1
ATOM 1444 O O . LYS A 1 181 ? 15.452 2.067 7.992 1.00 84.88 181 LYS A O 1
ATOM 1449 N N . GLU A 1 182 ? 13.257 2.377 7.597 1.00 82.12 182 GLU A N 1
ATOM 1450 C CA . GLU A 1 182 ? 13.375 2.665 6.172 1.00 82.12 182 GLU A CA 1
ATOM 1451 C C . GLU A 1 182 ? 12.973 4.113 5.937 1.00 82.12 182 GLU A C 1
ATOM 1453 O O . GLU A 1 182 ? 12.008 4.592 6.530 1.00 82.12 182 GLU A O 1
ATOM 1458 N N . GLU A 1 183 ? 13.701 4.801 5.064 1.00 85.06 183 GLU A N 1
ATOM 1459 C CA . GLU A 1 183 ? 13.489 6.222 4.793 1.00 85.06 183 GLU A CA 1
ATOM 1460 C C . GLU A 1 183 ? 12.064 6.501 4.303 1.00 85.06 183 GLU A C 1
ATOM 1462 O O . GLU A 1 183 ? 11.428 7.429 4.785 1.00 85.06 183 GLU A O 1
ATOM 1467 N N . GLN A 1 184 ? 11.517 5.643 3.438 1.00 82.50 184 GLN A N 1
ATOM 1468 C CA . GLN A 1 184 ? 10.174 5.804 2.875 1.00 82.50 184 GLN A CA 1
ATOM 1469 C C . GLN A 1 184 ? 9.088 5.629 3.938 1.00 82.50 184 GLN A C 1
ATOM 1471 O O . GLN A 1 184 ? 8.173 6.443 4.032 1.00 82.50 184 GLN A O 1
ATOM 1476 N N . THR A 1 185 ? 9.182 4.584 4.770 1.00 83.19 185 THR A N 1
ATOM 1477 C CA . THR A 1 185 ? 8.192 4.382 5.838 1.00 83.19 185 THR A CA 1
ATOM 1478 C C . THR A 1 185 ? 8.306 5.464 6.905 1.00 83.19 185 THR A C 1
ATOM 1480 O O . THR A 1 185 ? 7.280 5.867 7.441 1.00 83.19 185 THR A O 1
ATOM 1483 N N . ALA A 1 186 ? 9.519 5.958 7.177 1.00 88.00 186 ALA A N 1
ATOM 1484 C CA . ALA A 1 186 ? 9.764 7.026 8.139 1.00 88.00 186 ALA A CA 1
ATOM 1485 C C . ALA A 1 186 ? 9.241 8.379 7.642 1.00 88.00 186 ALA A C 1
ATOM 1487 O O . ALA A 1 186 ? 8.567 9.079 8.394 1.00 88.00 186 ALA A O 1
ATOM 1488 N N . ALA A 1 187 ? 9.519 8.726 6.382 1.00 85.69 187 ALA A N 1
ATOM 1489 C CA . ALA A 1 187 ? 9.038 9.948 5.746 1.00 85.69 187 ALA A CA 1
ATOM 1490 C C . ALA A 1 187 ? 7.506 9.976 5.715 1.00 85.69 187 ALA A C 1
ATOM 1492 O O . ALA A 1 187 ? 6.910 10.944 6.175 1.00 85.69 187 ALA A O 1
ATOM 1493 N N . TYR A 1 188 ? 6.878 8.873 5.297 1.00 82.25 188 TYR A N 1
ATOM 1494 C CA . TYR A 1 188 ? 5.421 8.756 5.276 1.00 82.25 188 TYR A CA 1
ATOM 1495 C C . TYR A 1 188 ? 4.809 8.843 6.684 1.00 82.25 188 TYR A C 1
ATOM 1497 O O . TYR A 1 188 ? 3.791 9.497 6.888 1.00 82.25 188 TYR A O 1
ATOM 1505 N N . SER A 1 189 ? 5.451 8.240 7.696 1.00 86.44 189 SER A N 1
ATOM 1506 C CA . SER A 1 189 ? 5.025 8.409 9.091 1.00 86.44 189 SER A CA 1
ATOM 1507 C C . SER A 1 189 ? 5.111 9.867 9.557 1.00 86.44 189 SER A C 1
ATOM 1509 O O . SER A 1 189 ? 4.203 10.320 10.243 1.00 86.44 189 SER A O 1
ATOM 1511 N N . ALA A 1 190 ? 6.180 10.588 9.212 1.00 86.56 190 ALA A N 1
ATOM 1512 C CA . ALA A 1 190 ? 6.379 11.983 9.615 1.00 86.56 190 ALA A CA 1
ATOM 1513 C C . ALA A 1 190 ? 5.456 12.970 8.881 1.00 86.56 190 ALA A C 1
ATOM 1515 O O . ALA A 1 190 ? 5.189 14.053 9.387 1.00 86.56 190 ALA A O 1
ATOM 1516 N N . GLU A 1 191 ? 4.991 12.613 7.687 1.00 79.75 191 GLU A N 1
ATOM 1517 C CA . GLU A 1 191 ? 4.022 13.405 6.928 1.00 79.75 191 GLU A CA 1
ATOM 1518 C C . GLU A 1 191 ? 2.611 13.316 7.531 1.00 79.75 191 GLU A C 1
ATOM 1520 O O . GLU A 1 191 ? 1.867 14.295 7.538 1.00 79.75 191 GLU A O 1
ATOM 1525 N N . ILE A 1 192 ? 2.246 12.144 8.060 1.00 76.81 192 ILE A N 1
ATOM 1526 C CA . ILE A 1 192 ? 0.890 11.859 8.546 1.00 76.81 192 ILE A CA 1
ATOM 1527 C C . ILE A 1 192 ? 0.673 12.274 10.011 1.00 76.81 192 ILE A C 1
ATOM 1529 O O . ILE A 1 192 ? -0.442 12.678 10.367 1.00 76.81 192 ILE A O 1
ATOM 1533 N N . TRP A 1 193 ? 1.689 12.120 10.869 1.00 80.38 193 TRP A N 1
ATOM 1534 C CA . TRP A 1 193 ? 1.578 12.227 12.334 1.00 80.38 193 TRP A CA 1
ATOM 1535 C C . TRP A 1 193 ? 2.362 13.404 12.909 1.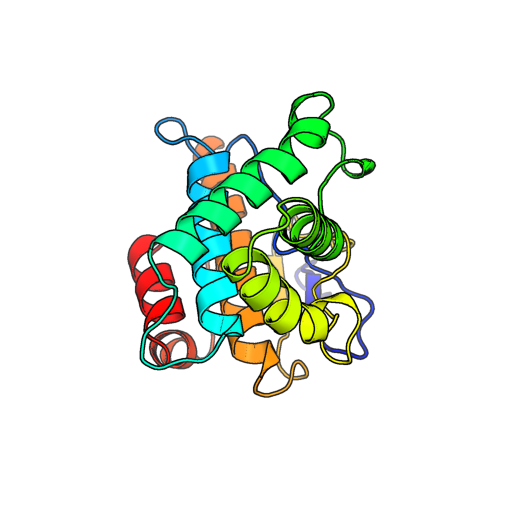00 80.38 193 TRP A C 1
ATOM 1537 O O . TRP A 1 193 ? 1.771 14.114 13.757 1.00 80.38 193 TRP A O 1
#

Sequence (193 aa):
KRLHGQVIKLSPTSKDYVNPLDINLNYSEDDSPLALKSDFVLSFCELVMGGKTGLEAIERTVIDRAVKAIYRPYLANPCPENMPILSDLHQALLDQHLPEADRVAQALDLYVSGSLNVFNHKTNVDIHNRLVAFDIKELGKQLKKLGMLIIQDQIWGRVTQNRSQGRATWYFADEFHLLLKEEQTAAYSAEIW

Foldseek 3Di:
DVVPEEEQEQALPDPAEDALQDFDCLLDPPDGSLVVSLLLQQLLLQLLVVDPVGQDPVLSVQLSQLSCVLCPQCVVPVDLVSRAHLVSSLVSLVVVVDPSSVSSSVSCCCCAVNSLVSNRDRGDDPPPDPHYHYHHPHHDDSCSLVVLSSVLVSVSSVCSVCVVVVHHDDDDDPPVVVLVPDPSSNVSVVVRD

Radius of gyration: 16.31 Å; chains: 1; bounding box: 38×39×49 Å

Organism: NCBI:txid853

InterPro domains:
  IPR027417 P-loop containing nucleoside triphosphate hydrolase [G3DSA:3.40.50.300] (132-190)

pLDDT: mean 89.45, std 8.19, range [54.75, 98.31]